Protein AF-A0A091RKW2-F1 (afdb_monomer_lite)

Sequence (233 aa):
AVYLCKRTMQNKARLELADYEAESLARLQRAFARKWEFIFMQAEAQAKVDKKRDKIERKILDSQERAFWDVHRPVPGCVNTTEVDIKKSSRMRNPHKTRKSVYGLQNDIRSHSPTHTPIPETKPPTEDELHQEIKHWQMQLDRHRLKMSKVAESLLAYTEQYLEYDPFLVPPDPSNPWISDDTTFWELEASKEPGQQRVKRWGFGMDEALKDPVGREQFLKFLESEFSSENLR

Organism: NCBI:txid54374

Structure (mmCIF, N/CA/C/O backbone):
data_AF-A0A091RKW2-F1
#
_entry.id   AF-A0A091RKW2-F1
#
loop_
_atom_site.group_PDB
_atom_site.id
_atom_site.type_symbol
_atom_site.label_atom_id
_atom_site.label_alt_id
_atom_site.label_comp_id
_atom_site.label_asym_id
_atom_site.label_entity_id
_atom_site.label_seq_id
_atom_site.pdbx_PDB_ins_code
_atom_site.Cartn_x
_atom_site.Cartn_y
_atom_site.Cartn_z
_atom_site.occupancy
_atom_site.B_iso_or_equiv
_atom_site.auth_seq_id
_atom_site.auth_comp_id
_atom_site.auth_asym_id
_atom_site.auth_atom_id
_atom_site.pdbx_PDB_model_num
ATOM 1 N N . ALA A 1 1 ? 17.438 0.706 -32.015 1.00 93.94 1 ALA A N 1
ATOM 2 C CA . ALA A 1 1 ? 17.601 0.526 -33.475 1.00 93.94 1 ALA A CA 1
ATOM 3 C C . ALA A 1 1 ? 19.076 0.569 -33.870 1.00 93.94 1 ALA A C 1
ATOM 5 O O . ALA A 1 1 ? 19.585 -0.474 -34.250 1.00 93.94 1 ALA A O 1
ATOM 6 N N . VAL A 1 2 ? 19.775 1.702 -33.682 1.00 97.12 2 VAL A N 1
ATOM 7 C CA . VAL A 1 2 ? 21.225 1.843 -33.960 1.00 97.12 2 VAL A CA 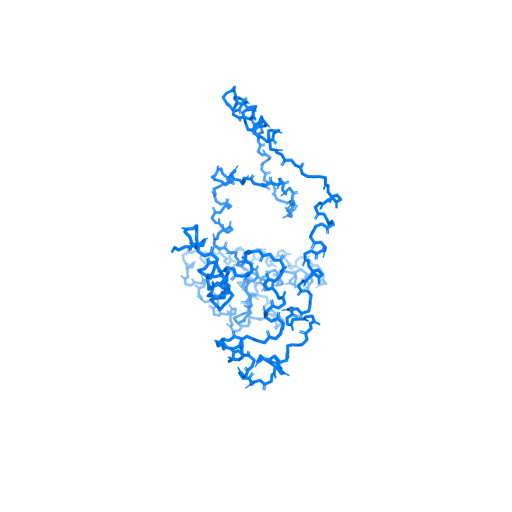1
ATOM 8 C C . VAL A 1 2 ? 22.058 0.734 -33.304 1.00 97.12 2 VAL A C 1
ATOM 10 O O . VAL A 1 2 ? 22.816 0.078 -34.000 1.00 97.12 2 VAL A O 1
ATOM 13 N N . TYR A 1 3 ? 21.853 0.450 -32.011 1.00 96.44 3 TYR A N 1
ATOM 14 C CA . TYR A 1 3 ? 22.558 -0.626 -31.293 1.00 96.44 3 TYR A CA 1
ATOM 15 C C . TYR A 1 3 ? 22.426 -2.011 -31.959 1.00 96.44 3 TYR A C 1
ATOM 17 O O . TYR A 1 3 ? 23.429 -2.655 -32.259 1.00 96.44 3 TYR A O 1
ATOM 25 N N . LEU A 1 4 ? 21.192 -2.448 -32.241 1.00 96.00 4 LEU A N 1
ATOM 26 C CA . LEU A 1 4 ? 20.925 -3.742 -32.882 1.00 96.00 4 LEU A CA 1
ATOM 27 C C . LEU A 1 4 ? 21.499 -3.793 -34.308 1.00 96.00 4 LEU A C 1
ATOM 29 O O . LEU A 1 4 ? 22.131 -4.777 -34.672 1.00 96.00 4 LEU A O 1
ATOM 33 N N . CYS A 1 5 ? 21.362 -2.703 -35.074 1.00 95.06 5 CYS A N 1
ATOM 34 C CA . CYS A 1 5 ? 21.956 -2.569 -36.407 1.00 95.06 5 CYS A CA 1
ATOM 35 C C . CYS A 1 5 ? 23.493 -2.618 -36.360 1.00 95.06 5 CYS A C 1
ATOM 37 O O . CYS A 1 5 ? 24.124 -3.279 -37.178 1.00 95.06 5 CYS A O 1
ATOM 39 N N . LYS A 1 6 ? 24.118 -1.964 -35.373 1.00 94.81 6 LYS A N 1
ATOM 40 C CA . LYS A 1 6 ? 25.570 -2.001 -35.166 1.00 94.81 6 LYS A CA 1
ATOM 41 C C . LYS A 1 6 ? 26.032 -3.431 -34.897 1.00 94.81 6 LYS A C 1
ATOM 43 O O . LYS A 1 6 ? 27.029 -3.859 -35.470 1.00 94.81 6 LYS A O 1
ATOM 48 N N . ARG A 1 7 ? 25.305 -4.184 -34.063 1.00 92.94 7 ARG A N 1
ATOM 49 C CA . ARG A 1 7 ? 25.629 -5.582 -33.734 1.00 92.94 7 ARG A CA 1
ATOM 50 C C . ARG A 1 7 ? 25.562 -6.515 -34.935 1.00 92.94 7 ARG A C 1
ATOM 52 O O . ARG A 1 7 ? 26.495 -7.295 -35.113 1.00 92.94 7 ARG A O 1
ATOM 59 N N . THR A 1 8 ? 24.552 -6.379 -35.797 1.00 90.44 8 THR A N 1
ATOM 60 C CA . THR A 1 8 ? 24.455 -7.194 -37.022 1.00 90.44 8 THR A CA 1
ATOM 61 C C . THR A 1 8 ? 25.610 -6.949 -37.995 1.00 90.44 8 THR A C 1
ATOM 63 O O . THR A 1 8 ? 25.945 -7.832 -38.769 1.00 90.44 8 THR A O 1
ATOM 66 N N . MET A 1 9 ? 26.262 -5.782 -37.944 1.00 87.12 9 MET A N 1
ATOM 67 C CA . MET A 1 9 ? 27.388 -5.441 -38.828 1.00 87.12 9 MET A CA 1
ATOM 68 C C . MET A 1 9 ? 28.743 -5.990 -38.358 1.00 87.12 9 MET A C 1
ATOM 70 O O . MET A 1 9 ? 29.724 -5.919 -39.100 1.00 87.12 9 MET A O 1
ATOM 74 N N . GLN A 1 10 ? 28.852 -6.482 -37.118 1.00 80.00 10 GLN A N 1
ATOM 75 C CA . GLN A 1 10 ? 30.147 -6.873 -36.554 1.00 80.00 10 GLN A CA 1
ATOM 76 C C . GLN A 1 10 ? 30.591 -8.300 -36.918 1.00 80.00 10 GLN A C 1
ATOM 78 O O . GLN A 1 10 ? 31.741 -8.623 -36.627 1.00 80.00 10 GLN A O 1
ATOM 83 N N . ASN A 1 11 ? 29.738 -9.119 -37.556 1.00 73.19 11 ASN A N 1
ATOM 84 C CA . ASN A 1 11 ? 30.028 -10.482 -38.044 1.00 73.19 11 ASN A CA 1
ATOM 85 C C . ASN A 1 11 ? 30.845 -11.341 -37.054 1.00 73.19 11 ASN A C 1
ATOM 87 O O . ASN A 1 11 ? 31.833 -11.978 -37.418 1.00 73.19 11 ASN A O 1
ATOM 91 N N . LYS A 1 12 ? 30.464 -11.318 -35.771 1.00 76.62 12 LYS A N 1
ATOM 92 C CA . LYS A 1 12 ? 31.084 -12.104 -34.693 1.00 76.62 12 LYS A CA 1
ATOM 93 C C . LYS A 1 12 ? 30.005 -12.899 -33.974 1.00 76.62 12 LYS A C 1
ATOM 95 O O . LYS A 1 12 ? 29.082 -12.278 -33.458 1.00 76.62 12 LYS A O 1
ATOM 100 N N . ALA A 1 13 ? 30.211 -14.206 -33.804 1.00 74.69 13 ALA A N 1
ATOM 101 C CA . ALA A 1 13 ? 29.279 -15.097 -33.102 1.00 74.69 13 ALA A CA 1
ATOM 102 C C . ALA A 1 13 ? 28.844 -14.573 -31.714 1.00 74.69 13 ALA A C 1
ATOM 104 O O . ALA A 1 13 ? 27.669 -14.565 -31.383 1.00 74.69 13 ALA A O 1
ATOM 105 N N . ARG A 1 14 ? 29.766 -14.001 -30.918 1.00 75.75 14 ARG A N 1
ATOM 106 C CA . ARG A 1 14 ? 29.446 -13.400 -29.597 1.00 75.75 14 ARG A CA 1
ATOM 107 C C . ARG A 1 14 ? 28.428 -12.246 -29.660 1.00 75.75 14 ARG A C 1
ATOM 109 O O . ARG A 1 14 ? 27.831 -11.896 -28.647 1.00 75.75 14 ARG A O 1
ATOM 116 N N . LEU A 1 15 ? 28.314 -11.582 -30.805 1.00 74.62 15 LEU A N 1
ATOM 117 C CA . LEU A 1 15 ? 27.467 -10.405 -31.002 1.00 74.62 15 LEU A CA 1
ATOM 118 C C . LEU A 1 15 ? 26.230 -10.704 -31.847 1.00 74.62 15 LEU A C 1
ATOM 120 O O . LEU A 1 15 ? 25.451 -9.776 -32.087 1.00 74.62 15 LEU A O 1
ATOM 124 N N . GLU A 1 16 ? 26.038 -11.963 -32.248 1.00 87.12 16 GLU A N 1
ATOM 125 C CA . GLU A 1 16 ? 24.828 -12.414 -32.928 1.00 87.12 16 GLU A CA 1
ATOM 126 C C . GLU A 1 16 ? 23.595 -12.057 -32.109 1.00 87.12 16 GLU A C 1
ATOM 128 O O . GLU A 1 16 ? 23.629 -11.988 -30.875 1.00 87.12 16 GLU A O 1
ATOM 133 N N . LEU A 1 17 ? 22.531 -11.706 -32.822 1.00 90.88 17 LEU A N 1
ATOM 134 C CA . LEU A 1 17 ? 21.272 -11.350 -32.198 1.00 90.88 17 LEU A CA 1
ATOM 135 C C . LEU A 1 17 ? 20.592 -12.624 -31.714 1.00 90.88 17 LEU A C 1
ATOM 137 O O . LEU A 1 17 ? 20.492 -13.588 -32.466 1.00 90.88 17 LEU A O 1
ATOM 141 N N . ALA A 1 18 ? 20.093 -12.600 -30.483 1.00 92.94 18 ALA A N 1
ATOM 142 C CA . ALA A 1 18 ? 19.119 -13.593 -30.055 1.00 92.94 18 ALA A CA 1
ATOM 143 C C . ALA A 1 18 ? 17.790 -13.389 -30.806 1.00 92.94 18 ALA A C 1
ATOM 145 O O . ALA A 1 18 ? 17.521 -12.295 -31.314 1.00 92.94 18 ALA A O 1
ATOM 146 N N . ASP A 1 19 ? 16.923 -14.401 -30.818 1.00 94.12 19 ASP A N 1
ATOM 147 C CA . ASP A 1 19 ? 15.666 -14.373 -31.580 1.00 94.12 19 ASP A CA 1
ATOM 148 C C . ASP A 1 19 ? 14.792 -13.154 -31.237 1.00 94.12 19 ASP A C 1
ATOM 150 O O . ASP A 1 19 ? 14.377 -12.405 -32.122 1.00 94.12 19 ASP A O 1
ATOM 154 N N . TYR A 1 20 ? 14.612 -12.853 -29.945 1.00 94.69 20 TYR A N 1
ATOM 155 C CA . TYR A 1 20 ? 13.833 -11.688 -29.500 1.00 94.69 20 TYR A CA 1
ATOM 156 C C . TYR A 1 20 ? 14.454 -10.342 -29.930 1.00 94.69 20 TYR A C 1
ATOM 158 O O . TYR A 1 20 ? 13.744 -9.348 -30.140 1.00 94.69 20 TYR A O 1
ATOM 166 N N . GLU A 1 21 ? 15.783 -10.284 -30.069 1.00 95.81 21 GLU A N 1
ATOM 167 C CA . GLU A 1 21 ? 16.504 -9.105 -30.552 1.00 95.81 21 GLU A CA 1
ATOM 168 C C . GLU A 1 21 ? 16.326 -8.949 -32.065 1.00 95.81 21 GLU A C 1
ATOM 170 O O . GLU A 1 21 ? 16.113 -7.831 -32.542 1.00 95.81 21 GLU A O 1
ATOM 175 N N . ALA A 1 22 ? 16.355 -10.056 -32.814 1.00 94.81 22 ALA A N 1
ATOM 176 C CA . ALA A 1 22 ? 16.094 -10.083 -34.251 1.00 94.81 22 ALA A CA 1
ATOM 177 C C . ALA A 1 22 ? 14.647 -9.670 -34.566 1.00 94.81 22 ALA A C 1
ATOM 179 O O . ALA A 1 22 ? 14.415 -8.808 -35.417 1.00 94.81 22 ALA A O 1
ATOM 180 N N . GLU A 1 23 ? 13.670 -10.174 -33.811 1.00 96.31 23 GLU A N 1
ATOM 181 C CA . GLU A 1 23 ? 12.279 -9.728 -33.913 1.00 96.31 23 GLU A CA 1
ATOM 182 C C . GLU A 1 23 ? 12.123 -8.240 -33.580 1.00 96.31 23 GLU A C 1
ATOM 184 O O . GLU A 1 23 ? 11.403 -7.504 -34.264 1.00 96.31 23 GLU A O 1
ATOM 189 N N . SER A 1 24 ? 12.811 -7.772 -32.533 1.00 96.06 24 SER A N 1
ATOM 190 C CA . SER A 1 24 ? 12.828 -6.356 -32.165 1.00 96.06 24 SER A CA 1
ATOM 191 C C . SER A 1 24 ? 13.415 -5.502 -33.285 1.00 96.06 24 SER A C 1
ATOM 193 O O . SER A 1 24 ? 12.854 -4.454 -33.608 1.00 96.06 24 SER A O 1
ATOM 195 N N . LEU A 1 25 ? 14.501 -5.952 -33.918 1.00 96.50 25 LEU A N 1
ATOM 196 C CA . LEU A 1 25 ? 15.104 -5.288 -35.068 1.00 96.50 25 LEU A CA 1
ATOM 197 C C . LEU A 1 25 ? 14.132 -5.231 -36.253 1.00 96.50 25 LEU A C 1
ATOM 199 O O . LEU A 1 25 ? 13.932 -4.148 -36.800 1.00 96.50 25 LEU A O 1
ATOM 203 N N . ALA A 1 26 ? 13.463 -6.336 -36.587 1.00 97.19 26 ALA A N 1
ATOM 204 C CA . ALA A 1 26 ? 12.472 -6.387 -37.662 1.00 97.19 26 ALA A CA 1
ATOM 205 C C . ALA A 1 26 ? 11.280 -5.442 -37.405 1.00 97.19 26 ALA A C 1
ATOM 207 O O . ALA A 1 26 ? 10.817 -4.744 -38.313 1.00 97.19 26 ALA A O 1
ATOM 208 N N . ARG A 1 27 ? 10.795 -5.355 -36.155 1.00 97.50 27 ARG A N 1
ATOM 209 C CA . ARG A 1 27 ? 9.769 -4.371 -35.756 1.00 97.50 27 ARG A CA 1
ATOM 210 C C . ARG A 1 27 ? 10.265 -2.934 -35.928 1.00 97.50 27 ARG A C 1
ATOM 212 O O . ARG A 1 27 ? 9.536 -2.097 -36.456 1.00 97.50 27 ARG A O 1
ATOM 219 N N . LEU A 1 28 ? 11.499 -2.650 -35.511 1.00 97.75 28 LEU A N 1
ATOM 220 C CA . LEU A 1 28 ? 12.101 -1.317 -35.608 1.00 97.75 28 LEU A CA 1
ATOM 221 C C . LEU A 1 28 ? 12.374 -0.902 -37.062 1.00 97.75 28 LEU A C 1
ATOM 223 O O . LEU A 1 28 ? 12.171 0.262 -37.391 1.00 97.75 28 LEU A O 1
ATOM 227 N N . GLN A 1 29 ? 12.782 -1.830 -37.931 1.00 96.62 29 GLN A N 1
ATOM 228 C CA . GLN A 1 29 ? 12.950 -1.594 -39.370 1.00 96.62 29 GLN A CA 1
ATOM 229 C C . GLN A 1 29 ? 11.635 -1.186 -40.027 1.00 96.62 29 GLN A C 1
ATOM 231 O O . GLN A 1 29 ? 11.601 -0.211 -40.774 1.00 96.62 29 GLN A O 1
ATOM 236 N N . ARG A 1 30 ? 10.534 -1.869 -39.689 1.00 97.50 30 ARG A N 1
ATOM 237 C CA . ARG A 1 30 ? 9.195 -1.484 -40.154 1.00 97.50 30 ARG A CA 1
ATOM 238 C C . ARG A 1 30 ? 8.774 -0.116 -39.613 1.00 97.50 30 ARG A C 1
ATOM 240 O O . ARG A 1 30 ? 8.331 0.728 -40.384 1.00 97.50 30 ARG A O 1
ATOM 247 N N . ALA A 1 31 ? 8.954 0.133 -38.314 1.00 97.44 31 ALA A N 1
ATOM 248 C CA . ALA A 1 31 ? 8.562 1.395 -37.679 1.00 97.44 31 ALA A CA 1
ATOM 249 C C . ALA A 1 31 ? 9.361 2.611 -38.187 1.00 97.44 31 ALA A C 1
ATOM 251 O O . ALA A 1 31 ? 8.820 3.710 -38.301 1.00 97.44 31 ALA A O 1
ATOM 252 N N . PHE A 1 32 ? 10.645 2.423 -38.507 1.00 97.31 32 PHE A N 1
ATOM 253 C CA . PHE A 1 32 ? 11.555 3.489 -38.928 1.00 97.31 32 PHE A CA 1
ATOM 254 C C . PHE A 1 32 ? 11.991 3.386 -40.395 1.00 97.31 32 PHE A C 1
ATOM 256 O O . PHE A 1 32 ? 13.021 3.953 -40.749 1.00 97.31 32 PHE A O 1
ATOM 263 N N . ALA A 1 33 ? 11.212 2.727 -41.261 1.00 96.69 33 ALA A N 1
ATOM 264 C CA . ALA A 1 33 ? 11.601 2.414 -42.643 1.00 96.69 33 ALA A CA 1
ATOM 265 C C . ALA A 1 33 ? 12.134 3.631 -43.425 1.00 96.69 33 ALA A C 1
ATOM 267 O O . ALA A 1 33 ? 13.218 3.585 -43.997 1.00 96.69 33 ALA A O 1
ATOM 268 N N . ARG A 1 34 ? 11.429 4.770 -43.360 1.00 97.06 34 ARG A N 1
ATOM 269 C CA . ARG A 1 34 ? 11.819 6.024 -44.040 1.00 97.06 34 ARG A CA 1
ATOM 270 C C . ARG A 1 34 ? 13.101 6.667 -43.508 1.00 97.06 34 ARG A C 1
ATOM 272 O O . ARG A 1 34 ? 13.685 7.501 -44.185 1.00 97.06 34 ARG A O 1
ATOM 279 N N . LYS A 1 35 ? 13.502 6.337 -42.279 1.00 96.44 35 LYS A N 1
ATOM 280 C CA . LYS A 1 35 ? 14.709 6.868 -41.629 1.00 96.44 35 LYS A CA 1
ATOM 281 C C . LYS A 1 35 ? 15.799 5.804 -41.489 1.00 96.44 35 LYS A C 1
ATOM 283 O O . LYS A 1 35 ? 16.787 6.039 -40.795 1.00 96.44 35 LYS A O 1
ATOM 288 N N . TRP A 1 36 ? 15.620 4.638 -42.113 1.00 96.94 36 TRP A N 1
ATOM 289 C CA . TRP A 1 36 ? 16.504 3.498 -41.906 1.00 96.94 36 TRP A CA 1
ATOM 290 C C . TRP A 1 36 ? 17.928 3.774 -42.389 1.00 96.94 36 TRP A C 1
ATOM 292 O O . TRP A 1 36 ? 18.876 3.421 -41.695 1.00 96.94 36 TRP A O 1
ATOM 302 N N . GLU A 1 37 ? 18.085 4.491 -43.505 1.00 96.75 37 GLU A N 1
ATOM 303 C CA . GLU A 1 37 ? 19.401 4.891 -44.020 1.00 96.75 37 GLU A CA 1
ATOM 304 C C . GLU A 1 37 ? 20.196 5.721 -43.002 1.00 96.75 37 GLU A C 1
ATOM 306 O O . GLU A 1 37 ? 21.376 5.455 -42.778 1.00 96.75 37 GLU A O 1
ATOM 311 N N . PHE A 1 38 ? 19.548 6.658 -42.301 1.00 97.69 38 PHE A N 1
ATOM 312 C CA . PHE A 1 38 ? 20.199 7.444 -41.246 1.00 97.69 38 PHE A CA 1
ATOM 313 C C . PHE A 1 38 ? 20.602 6.578 -40.046 1.00 97.69 38 PHE A C 1
ATOM 315 O O . PHE A 1 38 ? 21.693 6.740 -39.503 1.00 97.69 38 PHE A O 1
ATOM 322 N N . ILE A 1 39 ? 19.742 5.633 -39.646 1.00 97.12 39 ILE A N 1
ATOM 323 C CA . ILE A 1 39 ? 20.034 4.683 -38.560 1.00 97.12 39 ILE A CA 1
ATOM 324 C C . ILE A 1 39 ? 21.237 3.807 -38.927 1.00 97.12 39 ILE A C 1
ATOM 326 O O . ILE A 1 39 ? 22.112 3.589 -38.087 1.00 97.12 39 ILE A O 1
ATOM 330 N N . PHE A 1 40 ? 21.293 3.329 -40.172 1.00 96.81 40 PHE A N 1
ATOM 331 C CA . PHE A 1 40 ? 22.398 2.527 -40.686 1.00 96.81 40 PHE A CA 1
ATOM 332 C C . PHE A 1 40 ? 23.700 3.333 -40.740 1.00 96.81 40 PHE A C 1
ATOM 334 O O . PHE A 1 40 ? 24.718 2.883 -40.217 1.00 96.81 40 PHE A O 1
ATOM 341 N N . MET A 1 41 ? 23.662 4.553 -41.284 1.00 97.31 41 MET A N 1
ATOM 342 C CA . MET A 1 41 ? 24.820 5.450 -41.345 1.00 97.31 41 MET A CA 1
ATOM 343 C C . MET A 1 41 ? 25.375 5.754 -39.945 1.00 97.31 41 MET A C 1
ATOM 345 O O . MET A 1 41 ? 26.587 5.709 -39.729 1.00 97.31 41 MET A O 1
ATOM 349 N N . GLN A 1 42 ? 24.496 5.990 -38.965 1.00 97.62 42 GLN A N 1
ATOM 350 C CA . GLN A 1 42 ? 24.892 6.209 -37.574 1.00 97.62 42 GLN A CA 1
ATOM 351 C C . GLN A 1 42 ? 25.523 4.954 -36.947 1.00 97.62 42 GLN A C 1
ATOM 353 O O . GLN A 1 42 ? 26.548 5.055 -36.269 1.00 97.62 42 GLN A O 1
ATOM 358 N N . ALA A 1 43 ? 24.948 3.771 -37.190 1.00 96.00 43 ALA A N 1
ATOM 359 C CA . ALA A 1 43 ? 25.497 2.502 -36.710 1.00 96.00 43 ALA A CA 1
ATOM 360 C C . ALA A 1 43 ? 26.881 2.211 -37.317 1.00 96.00 43 ALA A C 1
ATOM 362 O O . ALA A 1 43 ? 27.793 1.789 -36.602 1.00 96.00 43 ALA A O 1
ATOM 363 N N . GLU A 1 44 ? 27.065 2.491 -38.611 1.00 95.31 44 GLU A N 1
ATOM 364 C CA . GLU A 1 44 ? 28.340 2.321 -39.307 1.00 95.31 44 GLU A CA 1
ATOM 365 C C . GLU A 1 44 ? 29.420 3.264 -38.754 1.00 95.31 44 GLU A C 1
ATOM 367 O O . GLU A 1 44 ? 30.541 2.831 -38.471 1.00 95.31 44 GLU A O 1
ATOM 372 N N . ALA A 1 45 ? 29.084 4.542 -38.554 1.00 96.69 45 ALA A N 1
ATOM 373 C CA . ALA A 1 45 ? 29.993 5.522 -37.968 1.00 96.69 45 ALA A CA 1
ATOM 374 C C . ALA A 1 45 ? 30.443 5.102 -36.558 1.00 96.69 45 ALA A C 1
ATOM 376 O O . ALA A 1 45 ? 31.638 5.137 -36.256 1.00 96.69 45 ALA A O 1
ATOM 377 N N . GLN A 1 46 ? 29.516 4.621 -35.720 1.00 94.00 46 GLN A N 1
ATOM 378 C CA . GLN A 1 46 ? 29.838 4.133 -34.378 1.00 94.00 46 GLN A CA 1
ATOM 379 C C . GLN A 1 46 ? 30.718 2.870 -34.427 1.00 94.00 46 GLN A C 1
ATOM 381 O O . GLN A 1 46 ? 31.724 2.799 -33.724 1.00 94.00 46 GLN A O 1
ATOM 386 N N . ALA A 1 47 ? 30.432 1.921 -35.328 1.00 91.81 47 ALA A N 1
ATOM 387 C CA . ALA A 1 47 ? 31.270 0.736 -35.529 1.00 91.81 47 ALA A CA 1
ATOM 388 C C . ALA A 1 47 ? 32.696 1.084 -36.005 1.00 91.81 47 ALA A C 1
ATOM 390 O O . ALA A 1 47 ? 33.659 0.417 -35.618 1.00 91.81 47 ALA A O 1
ATOM 391 N N . LYS A 1 48 ? 32.855 2.126 -36.836 1.00 94.00 48 LYS A N 1
ATOM 392 C CA . LYS A 1 48 ? 34.169 2.636 -37.275 1.00 94.00 48 LYS A CA 1
ATOM 393 C C . LYS A 1 48 ? 34.973 3.202 -36.102 1.00 94.00 48 LYS A C 1
ATOM 395 O O . LYS A 1 48 ? 36.178 2.969 -36.044 1.00 94.00 48 LYS A O 1
ATOM 400 N N . VAL A 1 49 ? 34.328 3.895 -35.163 1.00 94.00 49 VAL A N 1
ATOM 401 C CA . VAL A 1 49 ? 34.972 4.382 -33.929 1.00 94.00 49 VAL A CA 1
ATOM 402 C C . VAL A 1 49 ? 35.357 3.214 -33.022 1.00 94.00 49 VAL A C 1
ATOM 404 O O . VAL A 1 49 ? 36.510 3.127 -32.605 1.00 94.00 49 VAL A O 1
ATOM 407 N N . ASP A 1 50 ? 34.446 2.263 -32.800 1.00 90.31 50 ASP A N 1
ATOM 408 C CA . ASP A 1 50 ? 34.699 1.085 -31.962 1.00 90.31 50 ASP A CA 1
ATOM 409 C C . ASP A 1 50 ? 35.875 0.245 -32.501 1.00 90.31 50 ASP A C 1
ATOM 411 O O . ASP A 1 50 ? 36.650 -0.321 -31.729 1.00 90.31 50 ASP A O 1
ATOM 415 N N . LYS A 1 51 ? 36.082 0.212 -33.830 1.00 89.62 51 LYS A N 1
ATOM 416 C CA . LYS A 1 51 ? 37.222 -0.467 -34.473 1.00 89.62 51 LYS A CA 1
ATOM 417 C C . LYS A 1 51 ? 38.592 0.142 -34.160 1.00 89.62 51 LYS A C 1
ATOM 419 O O . LYS A 1 51 ? 39.572 -0.595 -34.267 1.00 89.62 51 LYS A O 1
ATOM 424 N N . LYS A 1 52 ? 38.665 1.422 -33.779 1.00 94.00 52 LYS A N 1
ATOM 425 C CA . LYS A 1 52 ? 39.924 2.114 -33.441 1.00 94.00 52 LYS A CA 1
ATOM 426 C C . LYS A 1 52 ? 40.425 1.802 -32.029 1.00 94.00 52 LYS A C 1
ATOM 428 O O . LYS A 1 52 ? 41.594 2.034 -31.749 1.00 94.00 52 LYS A O 1
ATOM 433 N N . ARG A 1 53 ? 39.554 1.285 -31.159 1.00 93.19 53 ARG A N 1
ATOM 434 C CA . ARG A 1 53 ? 39.905 0.890 -29.790 1.00 93.19 53 ARG A CA 1
ATOM 435 C C . ARG A 1 53 ? 40.650 -0.432 -29.755 1.00 93.19 53 ARG A C 1
ATOM 437 O O . ARG A 1 53 ? 40.493 -1.262 -30.662 1.00 93.19 53 ARG A O 1
ATOM 444 N N . ASP A 1 54 ? 41.391 -0.660 -28.678 1.00 95.19 54 ASP A N 1
ATOM 445 C CA . ASP A 1 54 ? 42.032 -1.947 -28.453 1.00 95.19 54 ASP A CA 1
ATOM 446 C C . ASP A 1 54 ? 40.988 -3.080 -28.292 1.00 95.19 54 ASP A C 1
ATOM 448 O O . ASP A 1 54 ? 39.775 -2.866 -28.172 1.00 95.19 54 ASP A O 1
ATOM 452 N N . LYS A 1 55 ? 41.444 -4.334 -28.354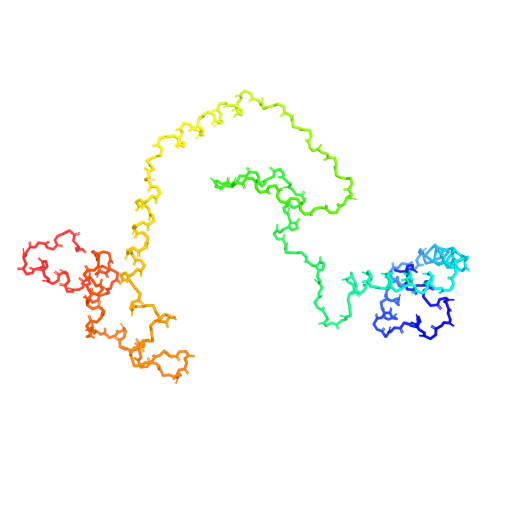 1.00 92.19 55 LYS A N 1
ATOM 453 C CA . LYS A 1 55 ? 40.550 -5.502 -28.324 1.00 92.19 55 LYS A CA 1
ATOM 454 C C . LYS A 1 55 ? 39.864 -5.695 -26.964 1.00 92.19 55 LYS A C 1
ATOM 456 O O . LYS A 1 55 ? 38.738 -6.196 -26.935 1.00 92.19 55 LYS A O 1
ATOM 461 N N . ILE A 1 56 ? 40.543 -5.371 -25.864 1.00 94.06 56 ILE A N 1
ATOM 462 C CA . ILE A 1 56 ? 40.076 -5.645 -24.498 1.00 94.06 56 ILE A CA 1
ATOM 463 C C . ILE A 1 56 ? 39.060 -4.577 -24.088 1.00 94.06 56 ILE A C 1
ATOM 465 O O . ILE A 1 56 ? 37.937 -4.919 -23.720 1.00 94.06 56 ILE A O 1
ATOM 469 N N . GLU A 1 57 ? 39.411 -3.306 -24.252 1.00 95.00 57 GLU A N 1
ATOM 470 C CA . GLU A 1 57 ? 38.567 -2.134 -24.042 1.00 95.00 57 GLU A CA 1
ATOM 471 C C . GLU A 1 57 ? 37.270 -2.252 -24.846 1.00 95.00 57 GLU A C 1
ATOM 473 O O . GLU A 1 57 ? 36.176 -2.143 -24.292 1.00 95.00 57 GLU A O 1
ATOM 478 N N . ARG A 1 58 ? 37.364 -2.596 -26.138 1.00 93.25 58 ARG A N 1
ATOM 479 C CA . ARG A 1 58 ? 36.178 -2.815 -26.977 1.00 93.25 58 ARG A CA 1
ATOM 480 C C . ARG A 1 58 ? 35.284 -3.929 -26.435 1.00 93.25 58 ARG A C 1
ATOM 482 O O . ARG A 1 58 ? 34.069 -3.769 -26.404 1.00 93.25 58 ARG A O 1
ATOM 489 N N . LYS A 1 59 ? 35.861 -5.049 -25.972 1.00 91.38 59 LYS A N 1
ATOM 490 C CA . LYS A 1 59 ? 35.088 -6.176 -25.418 1.00 91.38 59 LYS A CA 1
ATOM 491 C C . LYS A 1 59 ? 34.297 -5.757 -24.176 1.00 91.38 59 LYS A C 1
ATOM 493 O O . LYS A 1 59 ? 33.158 -6.212 -24.030 1.00 91.38 59 LYS A O 1
ATOM 498 N N . ILE A 1 60 ? 34.902 -4.935 -23.314 1.00 94.75 60 ILE A N 1
ATOM 499 C CA . ILE A 1 60 ? 34.291 -4.404 -22.089 1.00 94.75 60 ILE A CA 1
ATOM 500 C C . ILE A 1 60 ? 33.171 -3.423 -22.444 1.00 94.75 60 ILE A C 1
ATOM 502 O O . ILE A 1 60 ? 32.051 -3.604 -21.975 1.00 94.75 60 ILE A O 1
ATOM 506 N N . LEU A 1 61 ? 33.434 -2.452 -23.322 1.00 95.19 61 LEU A N 1
ATOM 507 C CA . LEU A 1 61 ? 32.444 -1.451 -23.729 1.00 95.19 61 LEU A CA 1
ATOM 508 C C . LEU A 1 61 ? 31.236 -2.077 -24.440 1.00 95.19 61 LEU A C 1
ATOM 510 O O . LEU A 1 61 ? 30.101 -1.739 -24.113 1.00 95.19 61 LEU A O 1
ATOM 514 N N . ASP A 1 62 ? 31.454 -3.055 -25.328 1.00 92.81 62 ASP A N 1
ATOM 515 C CA . ASP A 1 62 ? 30.366 -3.824 -25.954 1.00 92.81 62 ASP A CA 1
ATOM 516 C C . ASP A 1 62 ? 29.496 -4.529 -24.895 1.00 92.81 62 ASP A C 1
ATOM 518 O O . ASP A 1 62 ? 28.275 -4.617 -25.029 1.00 92.81 62 ASP A O 1
ATOM 522 N N . SER A 1 63 ? 30.129 -5.058 -23.840 1.00 93.00 63 SER A N 1
ATOM 523 C CA . SER A 1 63 ? 29.435 -5.749 -22.749 1.00 93.00 63 SER A CA 1
ATOM 524 C C . SER A 1 63 ? 28.639 -4.784 -21.872 1.00 93.00 63 SER A C 1
ATOM 526 O O . SER A 1 63 ? 27.534 -5.119 -21.461 1.00 93.00 63 SER A O 1
ATOM 528 N N . GLN A 1 64 ? 29.177 -3.596 -21.593 1.00 96.56 64 GLN A N 1
ATOM 529 C CA . GLN A 1 64 ? 28.484 -2.551 -20.835 1.00 96.56 64 GLN A CA 1
ATOM 530 C C . GLN A 1 64 ? 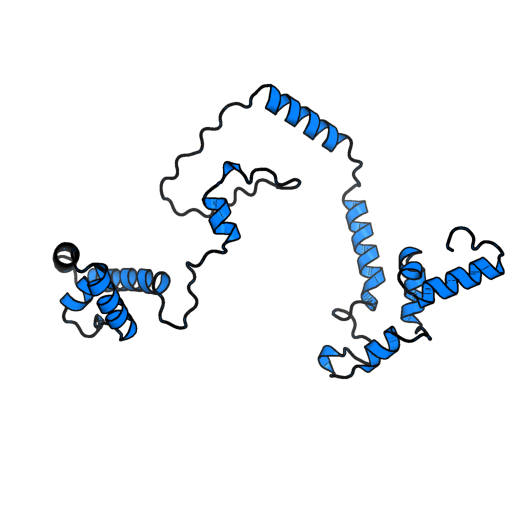27.280 -2.007 -21.607 1.00 96.56 64 GLN A C 1
ATOM 532 O O . GLN A 1 64 ? 26.196 -1.870 -21.046 1.00 96.56 64 GLN A O 1
ATOM 537 N N . GLU A 1 65 ? 27.444 -1.750 -22.908 1.00 95.44 65 GLU A N 1
ATOM 538 C CA . GLU A 1 65 ? 26.343 -1.313 -23.767 1.00 95.44 65 GLU A CA 1
ATOM 539 C C . GLU A 1 65 ? 25.258 -2.395 -23.862 1.00 95.44 65 GLU A C 1
ATOM 541 O O . GLU A 1 65 ? 24.072 -2.075 -23.814 1.00 95.44 65 GLU A O 1
ATOM 546 N N . ARG A 1 66 ? 25.643 -3.679 -23.924 1.00 94.75 66 ARG A N 1
ATOM 547 C CA . ARG A 1 66 ? 24.688 -4.791 -23.832 1.00 94.75 66 ARG A CA 1
ATOM 548 C C . ARG A 1 66 ? 23.927 -4.777 -22.509 1.00 94.75 66 ARG A C 1
ATOM 550 O O . ARG A 1 66 ? 22.705 -4.752 -22.542 1.00 94.75 66 ARG A O 1
ATOM 557 N N . ALA A 1 67 ? 24.627 -4.700 -21.378 1.00 95.75 67 ALA A N 1
ATOM 558 C CA . ALA A 1 67 ? 23.996 -4.675 -20.060 1.00 95.75 67 ALA A CA 1
ATOM 559 C C . ALA A 1 67 ? 23.016 -3.497 -19.896 1.00 95.75 67 ALA A C 1
ATOM 561 O O . ALA A 1 67 ? 21.952 -3.650 -19.301 1.00 95.75 67 ALA A O 1
ATOM 562 N N . PHE A 1 68 ? 23.324 -2.328 -20.472 1.00 97.56 68 PHE A N 1
ATOM 563 C CA . PHE A 1 68 ? 22.389 -1.200 -20.507 1.00 97.56 68 PHE A CA 1
ATOM 564 C C . PHE A 1 68 ? 21.078 -1.560 -21.224 1.00 97.56 68 PHE A C 1
ATOM 566 O O . PHE A 1 68 ? 19.990 -1.239 -20.733 1.00 97.56 68 PHE A O 1
ATOM 573 N N . TRP A 1 69 ? 21.165 -2.221 -22.382 1.00 97.31 69 TRP A N 1
ATOM 574 C CA . TRP A 1 69 ? 19.987 -2.623 -23.148 1.00 97.31 69 TRP A CA 1
ATOM 575 C C . TRP A 1 69 ? 19.246 -3.803 -22.528 1.00 97.31 69 TRP A C 1
ATOM 577 O O . TRP A 1 69 ? 18.022 -3.797 -22.597 1.00 97.31 69 TRP A O 1
ATOM 587 N N . ASP A 1 70 ? 19.935 -4.722 -21.851 1.00 96.06 70 ASP A N 1
ATOM 588 C CA . ASP A 1 70 ? 19.305 -5.816 -21.102 1.00 96.06 70 ASP A CA 1
ATOM 589 C C . ASP A 1 70 ? 18.365 -5.276 -20.001 1.00 96.06 70 ASP A C 1
ATOM 591 O O . ASP A 1 70 ? 17.346 -5.889 -19.701 1.00 96.06 70 ASP A O 1
ATOM 595 N N . VAL A 1 71 ? 18.645 -4.089 -19.445 1.00 97.00 71 VAL A N 1
ATOM 596 C CA . VAL A 1 71 ? 17.755 -3.408 -18.483 1.00 97.00 71 VAL A CA 1
ATOM 597 C C . VAL A 1 71 ? 16.583 -2.704 -19.173 1.00 97.00 71 VAL A C 1
ATOM 599 O O . VAL A 1 71 ? 15.441 -2.816 -18.740 1.00 97.00 71 VAL A O 1
ATOM 602 N N . HIS A 1 72 ? 16.845 -1.948 -20.242 1.00 96.50 72 HIS A N 1
ATOM 603 C CA . HIS A 1 72 ? 15.828 -1.084 -20.861 1.00 96.50 72 HIS A CA 1
ATOM 604 C C . HIS A 1 72 ? 14.952 -1.803 -21.892 1.00 96.50 72 HIS A C 1
ATOM 606 O O . HIS A 1 72 ? 13.898 -1.294 -22.281 1.00 96.50 72 HIS A O 1
ATOM 612 N N . ARG A 1 73 ? 15.413 -2.935 -22.416 1.00 96.31 73 ARG A N 1
ATOM 613 C CA . ARG A 1 73 ? 14.731 -3.803 -23.381 1.00 96.31 73 ARG A CA 1
ATOM 614 C C . ARG A 1 73 ? 14.956 -5.255 -22.939 1.00 96.31 73 ARG A C 1
ATOM 616 O O . ARG A 1 73 ? 15.648 -5.991 -23.642 1.00 96.31 73 ARG A O 1
ATOM 623 N N . PRO A 1 74 ? 14.417 -5.636 -21.767 1.00 95.38 74 PRO A N 1
ATOM 624 C CA . PRO A 1 74 ? 14.687 -6.933 -21.172 1.00 95.38 74 PRO A CA 1
ATOM 625 C C . PRO A 1 74 ? 14.173 -8.074 -22.043 1.00 95.38 74 PRO A C 1
ATOM 627 O O . PRO A 1 74 ? 13.273 -7.906 -22.873 1.00 95.38 74 PRO A O 1
ATOM 630 N N . VAL A 1 75 ? 14.752 -9.252 -21.818 1.00 95.56 75 VAL A N 1
ATOM 631 C CA . VAL A 1 75 ? 14.292 -10.500 -22.429 1.00 95.56 75 VAL A CA 1
ATOM 632 C C . VAL A 1 75 ? 12.803 -10.694 -22.101 1.00 95.56 75 VAL A C 1
ATOM 634 O O . VAL A 1 75 ? 12.408 -10.478 -20.951 1.00 95.56 75 VAL A O 1
ATOM 637 N N . PRO A 1 76 ? 11.956 -11.091 -23.071 1.00 95.75 76 PRO A N 1
ATOM 638 C CA . PRO A 1 76 ? 10.553 -11.386 -22.798 1.00 95.75 76 PRO A CA 1
ATOM 639 C C . PRO A 1 76 ? 10.394 -12.375 -21.633 1.00 95.75 76 PRO A C 1
ATOM 641 O O . PRO A 1 76 ? 11.051 -13.412 -21.603 1.00 95.75 76 PRO A O 1
ATOM 644 N N . GLY A 1 77 ? 9.533 -12.040 -20.669 1.00 95.19 77 GLY A N 1
ATOM 645 C CA . GLY A 1 77 ? 9.342 -12.807 -19.431 1.00 95.19 77 GLY A CA 1
ATOM 646 C C . GLY A 1 77 ? 10.155 -12.301 -18.233 1.00 95.19 77 GLY A C 1
ATOM 647 O O . GLY A 1 77 ? 9.800 -12.604 -17.097 1.00 95.19 77 GLY A O 1
ATOM 648 N N . CYS A 1 78 ? 11.189 -11.480 -18.445 1.00 96.25 78 CYS A N 1
ATOM 649 C CA . CYS A 1 78 ? 11.872 -10.785 -17.356 1.00 96.25 78 CYS A CA 1
ATOM 650 C C . CYS A 1 78 ? 11.090 -9.543 -16.910 1.00 96.25 78 CYS A C 1
ATOM 652 O O . CYS A 1 78 ? 10.506 -8.826 -17.725 1.00 96.25 78 CYS A O 1
ATOM 654 N N . VAL A 1 79 ? 11.128 -9.256 -15.606 1.00 96.81 79 VAL A N 1
ATOM 655 C CA . VAL A 1 79 ? 10.548 -8.032 -15.039 1.00 96.81 79 VAL A CA 1
ATOM 656 C C . VAL A 1 79 ? 11.282 -6.811 -15.588 1.00 96.81 79 VAL A C 1
ATOM 658 O O . VAL A 1 79 ? 12.509 -6.726 -15.521 1.00 96.81 79 VAL A O 1
ATOM 661 N N . ASN A 1 80 ? 10.526 -5.837 -16.091 1.00 96.06 80 ASN A N 1
ATOM 662 C CA . ASN A 1 80 ? 11.077 -4.581 -16.571 1.00 96.06 80 ASN A CA 1
ATOM 663 C C . ASN A 1 80 ? 11.235 -3.585 -15.416 1.00 96.06 80 ASN A C 1
ATOM 665 O O . ASN A 1 80 ? 10.288 -2.926 -14.994 1.00 96.06 80 ASN A O 1
ATOM 669 N N . THR A 1 81 ? 12.463 -3.440 -14.925 1.00 95.88 81 THR A N 1
ATOM 670 C CA . THR A 1 81 ? 12.789 -2.568 -13.785 1.00 95.88 81 THR A CA 1
ATOM 671 C C . THR A 1 81 ? 12.674 -1.074 -14.093 1.00 95.88 81 THR A C 1
ATOM 673 O O . THR A 1 81 ? 12.730 -0.254 -13.178 1.00 95.88 81 THR A O 1
ATOM 676 N N . THR A 1 82 ? 12.504 -0.704 -15.366 1.00 94.94 82 THR A N 1
ATOM 677 C CA . THR A 1 82 ? 12.296 0.690 -15.785 1.00 94.94 82 THR A CA 1
ATOM 678 C C . THR A 1 82 ? 10.825 1.113 -15.756 1.00 94.94 82 THR A C 1
ATOM 680 O O . THR A 1 82 ? 10.523 2.294 -15.947 1.00 94.94 82 THR A O 1
ATOM 683 N N . GLU A 1 83 ? 9.902 0.177 -15.505 1.00 92.69 83 GLU A N 1
ATOM 684 C CA . GLU A 1 83 ? 8.486 0.490 -15.337 1.00 92.69 83 GLU A CA 1
ATOM 685 C C . GLU A 1 83 ? 8.255 1.280 -14.050 1.00 92.69 83 GLU A C 1
ATOM 687 O O . GLU A 1 83 ? 8.734 0.947 -12.967 1.00 92.69 83 GLU A O 1
ATOM 692 N N . VAL A 1 84 ? 7.506 2.370 -14.183 1.00 91.75 84 VAL A N 1
ATOM 693 C CA . VAL A 1 84 ? 7.176 3.273 -13.084 1.00 91.75 84 VAL A CA 1
ATOM 694 C C . VAL A 1 84 ? 5.683 3.220 -12.812 1.00 91.75 84 VAL A C 1
ATOM 696 O O . VAL A 1 84 ? 4.872 3.255 -13.736 1.00 91.75 84 VAL A O 1
ATOM 699 N N . ASP A 1 85 ? 5.323 3.172 -11.528 1.00 90.88 85 ASP A N 1
ATOM 700 C CA . ASP A 1 85 ? 3.927 3.245 -11.097 1.00 90.88 85 ASP A CA 1
ATOM 701 C C . ASP A 1 85 ? 3.250 4.506 -11.662 1.00 90.88 85 ASP A C 1
ATOM 703 O O . ASP A 1 85 ? 3.792 5.614 -11.574 1.00 90.88 85 ASP A O 1
ATOM 707 N N . ILE A 1 86 ? 2.037 4.348 -12.195 1.00 89.75 86 ILE A N 1
ATOM 708 C CA . ILE A 1 86 ? 1.286 5.415 -12.869 1.00 89.75 86 ILE A CA 1
ATOM 709 C C . ILE A 1 86 ? 1.105 6.669 -12.002 1.00 89.75 86 ILE A C 1
ATOM 711 O O . ILE A 1 86 ? 1.175 7.800 -12.500 1.00 89.75 86 ILE A O 1
ATOM 715 N N . LYS A 1 87 ? 0.932 6.500 -10.685 1.00 84.31 87 LYS A N 1
ATOM 716 C CA . LYS A 1 87 ? 0.797 7.612 -9.740 1.00 84.31 87 LYS A CA 1
ATOM 717 C C . LYS A 1 87 ? 2.117 8.365 -9.628 1.00 84.31 87 LYS A C 1
ATOM 719 O O . LYS A 1 87 ? 2.098 9.591 -9.554 1.00 84.31 87 LYS A O 1
ATOM 724 N N . LYS A 1 88 ? 3.262 7.674 -9.655 1.00 85.06 88 LYS A N 1
ATOM 725 C CA . LYS A 1 88 ? 4.589 8.317 -9.653 1.00 85.06 88 LYS A CA 1
ATOM 726 C C . LYS A 1 88 ? 4.841 9.060 -10.966 1.00 85.06 88 LYS A C 1
ATOM 728 O O . LYS A 1 88 ? 5.250 10.222 -10.931 1.00 85.06 88 LYS A O 1
ATOM 733 N N . SER A 1 89 ? 4.502 8.457 -12.106 1.00 81.19 89 SER A N 1
ATOM 734 C CA . SER A 1 89 ? 4.649 9.084 -13.428 1.00 81.19 89 SER A CA 1
ATOM 735 C C . SER A 1 89 ? 3.837 10.373 -13.558 1.00 81.19 89 SER A C 1
ATOM 737 O O . SER A 1 89 ? 4.328 11.371 -14.089 1.00 81.19 89 SER A O 1
ATOM 739 N N . SER A 1 90 ? 2.607 10.385 -13.032 1.00 74.50 90 SER A N 1
ATOM 740 C CA . SER A 1 90 ? 1.745 11.570 -13.063 1.00 74.50 90 SER A CA 1
ATOM 741 C C . SER A 1 90 ? 2.294 12.724 -12.220 1.00 74.50 90 SER A C 1
ATOM 743 O O . SER A 1 90 ? 2.167 13.881 -12.623 1.00 74.50 90 SER A O 1
ATOM 745 N N . ARG A 1 91 ? 2.895 12.439 -11.057 1.00 72.38 91 ARG A N 1
ATOM 746 C CA . ARG A 1 91 ? 3.455 13.470 -10.163 1.00 72.38 91 ARG A CA 1
ATOM 747 C C . ARG A 1 91 ? 4.687 14.136 -10.769 1.00 72.38 91 ARG A C 1
ATOM 749 O O . ARG A 1 91 ? 4.831 15.349 -10.673 1.00 72.38 91 ARG A O 1
ATOM 756 N N . MET A 1 92 ? 5.519 13.361 -11.464 1.00 64.06 92 MET A N 1
ATOM 757 C CA . MET A 1 92 ? 6.719 13.873 -12.129 1.00 64.06 92 MET A CA 1
ATOM 758 C C . MET A 1 92 ? 6.394 14.835 -13.284 1.00 64.06 92 MET A C 1
ATOM 760 O O . MET A 1 92 ? 7.161 15.752 -13.553 1.00 64.06 92 MET A O 1
ATOM 764 N N . ARG A 1 93 ? 5.233 14.671 -13.939 1.00 63.62 93 ARG A N 1
ATOM 765 C CA . ARG A 1 93 ? 4.764 15.579 -15.001 1.00 63.62 93 ARG A CA 1
ATOM 766 C C . ARG A 1 93 ? 4.139 16.881 -14.490 1.00 63.62 93 ARG A C 1
ATOM 768 O O . ARG A 1 93 ? 4.098 17.835 -15.254 1.00 63.62 93 ARG A O 1
ATOM 775 N N . ASN A 1 94 ? 3.657 16.937 -13.243 1.00 55.03 94 ASN A N 1
ATOM 776 C CA . ASN A 1 94 ? 2.994 18.117 -12.665 1.00 55.03 94 ASN A CA 1
ATOM 777 C C . ASN A 1 94 ? 3.439 18.378 -11.206 1.00 55.03 94 ASN A C 1
ATOM 779 O O . ASN A 1 94 ? 2.639 18.199 -10.282 1.00 55.03 94 ASN A O 1
ATOM 783 N N . PRO A 1 95 ? 4.676 18.863 -10.976 1.00 58.59 95 PRO A N 1
ATOM 784 C CA . PRO A 1 95 ? 5.228 19.061 -9.628 1.00 58.59 95 PRO A CA 1
ATOM 785 C C . PRO A 1 95 ? 4.447 20.083 -8.787 1.00 58.59 95 PRO A C 1
ATOM 787 O O . PRO A 1 95 ? 4.381 19.986 -7.561 1.00 58.59 95 PRO A O 1
ATOM 790 N N . HIS A 1 96 ? 3.820 21.061 -9.446 1.00 57.53 96 HIS A N 1
ATOM 791 C CA . HIS A 1 96 ? 3.135 22.176 -8.790 1.00 57.53 96 HIS A CA 1
ATOM 792 C C . HIS A 1 96 ? 1.793 21.799 -8.142 1.00 57.53 96 HIS A C 1
ATOM 794 O O . HIS A 1 96 ? 1.332 22.514 -7.258 1.00 57.53 96 HIS A O 1
ATOM 800 N N . LYS A 1 97 ? 1.164 20.674 -8.521 1.00 52.84 97 LYS A N 1
ATOM 801 C CA . LYS A 1 97 ? -0.131 20.251 -7.943 1.00 52.84 97 LYS A CA 1
ATOM 802 C C . LYS A 1 97 ? 0.001 19.408 -6.670 1.00 52.84 97 LYS A C 1
ATOM 804 O O . LYS A 1 97 ? -0.986 19.193 -5.978 1.00 52.84 97 LYS A O 1
ATOM 809 N N . THR A 1 98 ? 1.200 18.936 -6.341 1.00 53.59 98 THR A N 1
ATOM 810 C CA . THR A 1 98 ? 1.425 17.937 -5.279 1.00 53.59 98 THR A CA 1
ATOM 811 C C . THR A 1 98 ? 1.975 18.503 -3.974 1.00 53.59 98 THR A C 1
ATOM 813 O O . THR A 1 98 ? 2.313 17.745 -3.071 1.00 53.59 98 THR A O 1
ATOM 816 N N . ARG A 1 99 ? 2.032 19.831 -3.836 1.00 51.75 99 ARG A N 1
ATOM 817 C CA . ARG A 1 99 ? 2.648 20.521 -2.691 1.00 51.75 99 ARG A CA 1
ATOM 818 C C . ARG A 1 99 ? 1.798 20.577 -1.412 1.00 51.75 99 ARG A C 1
ATOM 820 O O . ARG A 1 99 ? 2.096 21.366 -0.527 1.00 51.75 99 ARG A O 1
ATOM 827 N N . LYS A 1 100 ? 0.745 19.764 -1.289 1.00 51.31 100 LYS A N 1
ATOM 828 C CA . LYS A 1 100 ? -0.100 19.724 -0.084 1.00 51.31 100 LYS A CA 1
ATOM 829 C C . LYS A 1 100 ? -0.089 18.327 0.527 1.00 51.31 100 LYS A C 1
ATOM 831 O O . LYS A 1 100 ? -1.031 17.561 0.364 1.00 51.31 100 LYS A O 1
ATOM 836 N N . SER A 1 101 ? 1.003 17.995 1.212 1.00 47.56 101 SER A N 1
ATOM 837 C CA . SER A 1 101 ? 0.980 16.942 2.229 1.00 47.56 101 SER A CA 1
ATOM 838 C C . SER A 1 101 ? 0.739 17.603 3.581 1.00 47.56 101 SER A C 1
ATOM 840 O O . SER A 1 101 ? 1.510 18.466 3.984 1.00 47.56 101 SER A O 1
ATOM 842 N N . VAL A 1 102 ? -0.330 17.206 4.270 1.00 52.34 102 VAL A N 1
ATOM 843 C CA . VAL A 1 102 ? -0.750 17.776 5.565 1.00 52.34 102 VAL A CA 1
ATOM 844 C C . VAL A 1 102 ? 0.175 17.345 6.721 1.00 52.34 102 VAL A C 1
ATOM 846 O O . VAL A 1 102 ? 0.170 17.971 7.774 1.00 52.34 102 VAL A O 1
ATOM 849 N N . TYR A 1 103 ? 1.032 16.338 6.508 1.00 50.47 103 TYR A N 1
ATOM 850 C CA . TYR A 1 103 ? 2.020 15.853 7.488 1.00 50.47 103 TYR A CA 1
ATOM 851 C C . TYR A 1 103 ? 3.411 15.601 6.876 1.00 50.47 103 TYR A C 1
ATOM 853 O O . TYR A 1 103 ? 4.204 14.827 7.406 1.00 50.47 103 TYR A O 1
ATOM 861 N N . GLY A 1 104 ? 3.717 16.194 5.719 1.00 41.06 104 GLY A N 1
ATOM 862 C CA . GLY A 1 104 ? 4.938 15.878 4.982 1.00 41.06 104 GLY A CA 1
ATOM 863 C C . GLY A 1 104 ? 6.168 16.574 5.548 1.00 41.06 104 GLY A C 1
ATOM 864 O O . GLY A 1 104 ? 6.425 17.718 5.188 1.00 41.06 104 GLY A O 1
ATOM 865 N N . LEU A 1 105 ? 6.972 15.854 6.336 1.00 42.00 105 LEU A N 1
ATOM 866 C CA . LEU A 1 105 ? 8.414 16.102 6.372 1.00 42.00 105 LEU A CA 1
ATOM 867 C C . LEU A 1 105 ? 8.898 16.168 4.916 1.00 42.00 105 LEU A C 1
ATOM 869 O O . LEU A 1 105 ? 8.627 15.258 4.124 1.00 42.00 105 LEU A O 1
ATOM 873 N N . GLN A 1 106 ? 9.567 17.255 4.551 1.00 45.12 106 GLN A N 1
ATOM 874 C CA . GLN A 1 106 ? 10.165 17.419 3.237 1.00 45.12 106 GLN A CA 1
ATOM 875 C C . GLN A 1 106 ? 11.320 16.416 3.103 1.00 45.12 106 GLN A C 1
ATOM 877 O O . GLN A 1 106 ? 12.458 16.705 3.452 1.00 45.12 106 GLN A O 1
ATOM 882 N N . ASN A 1 107 ? 11.013 15.192 2.667 1.00 39.50 107 ASN A N 1
ATOM 883 C CA . ASN A 1 107 ? 12.017 14.178 2.361 1.00 39.50 107 ASN A CA 1
ATOM 884 C C . ASN A 1 107 ? 12.762 14.597 1.087 1.00 39.50 107 ASN A C 1
ATOM 886 O O . ASN A 1 107 ? 12.436 14.151 -0.013 1.00 39.50 107 ASN A O 1
ATOM 890 N N . ASP A 1 108 ? 13.793 15.423 1.243 1.00 42.41 108 ASP A N 1
ATOM 891 C CA . ASP A 1 108 ? 14.814 15.695 0.227 1.00 42.41 108 ASP A CA 1
ATOM 892 C C . ASP A 1 108 ? 15.787 14.506 0.077 1.00 42.41 108 ASP A C 1
ATOM 894 O O . ASP A 1 108 ? 17.003 14.669 -0.010 1.00 42.41 108 ASP A O 1
ATOM 898 N N . ILE A 1 109 ? 15.275 13.271 -0.001 1.00 38.47 109 ILE A N 1
ATOM 899 C CA . ILE A 1 109 ? 16.092 12.119 -0.409 1.00 38.47 109 ILE A CA 1
ATOM 900 C C . ILE A 1 109 ? 16.144 12.116 -1.939 1.00 38.47 109 ILE A C 1
ATOM 902 O O . ILE A 1 109 ? 15.461 11.360 -2.632 1.00 38.47 109 ILE A O 1
ATOM 906 N N . ARG A 1 110 ? 16.957 13.032 -2.469 1.00 41.50 110 ARG A N 1
ATOM 907 C CA . ARG A 1 110 ? 17.360 13.089 -3.875 1.00 41.50 110 ARG A CA 1
ATOM 908 C C . ARG A 1 110 ? 18.258 11.895 -4.190 1.00 41.50 110 ARG A C 1
ATOM 910 O O . ARG A 1 110 ? 19.474 11.964 -4.053 1.00 41.50 110 ARG A O 1
ATOM 917 N N . SER A 1 111 ? 17.671 10.803 -4.659 1.00 41.47 111 SER A N 1
ATOM 918 C CA . SER A 1 111 ? 18.401 9.787 -5.422 1.00 41.47 111 SER A CA 1
ATOM 919 C C . SER A 1 111 ? 18.485 10.261 -6.877 1.00 41.47 111 SER A C 1
ATOM 921 O O . SER A 1 111 ? 17.665 9.899 -7.715 1.00 41.47 111 SER A O 1
ATOM 923 N N . HIS A 1 112 ? 19.450 11.135 -7.179 1.00 42.94 112 HIS A N 1
ATOM 924 C CA . HIS A 1 112 ? 19.705 11.594 -8.546 1.00 42.94 112 HIS A CA 1
ATOM 925 C C . HIS A 1 112 ? 21.149 11.304 -8.961 1.00 42.94 112 HIS A C 1
ATOM 927 O O . HIS A 1 112 ? 22.095 11.830 -8.379 1.00 42.94 112 HIS A O 1
ATOM 933 N N . SER A 1 113 ? 21.303 10.498 -10.015 1.00 36.91 113 SER A N 1
ATOM 934 C CA . SER A 1 113 ? 22.472 10.552 -10.898 1.00 36.91 113 SER A CA 1
ATOM 935 C C . SER A 1 113 ? 22.582 11.949 -11.535 1.00 36.91 113 SER A C 1
ATOM 937 O O . SER A 1 113 ? 21.561 12.622 -11.712 1.00 36.91 113 SER A O 1
ATOM 939 N N . PRO A 1 114 ? 23.793 12.414 -11.894 1.00 43.72 114 PRO A N 1
ATOM 940 C CA . PRO A 1 114 ? 24.022 13.799 -12.273 1.00 43.72 114 PRO A CA 1
ATOM 941 C C . PRO A 1 114 ? 23.586 14.011 -13.722 1.00 43.72 114 PRO A C 1
ATOM 943 O O . PRO A 1 114 ? 24.320 13.752 -14.672 1.00 43.72 114 PRO A O 1
ATOM 946 N N . THR A 1 115 ? 22.364 14.480 -13.927 1.00 43.34 115 THR A N 1
ATOM 947 C CA . THR A 1 115 ? 21.978 15.089 -15.201 1.00 43.34 115 THR A CA 1
ATOM 948 C C . THR A 1 115 ? 21.208 16.356 -14.885 1.00 43.34 115 THR A C 1
ATOM 950 O O . THR A 1 115 ? 20.132 16.299 -14.304 1.00 43.34 115 THR A O 1
ATOM 953 N N . HIS A 1 116 ? 21.841 17.485 -15.215 1.00 45.09 116 HIS A N 1
ATOM 954 C CA . HIS A 1 116 ? 21.352 18.862 -15.161 1.00 45.09 116 HIS A CA 1
ATOM 955 C C . HIS A 1 116 ? 19.816 18.987 -15.136 1.00 45.09 116 HIS A C 1
ATOM 957 O O . HIS A 1 116 ? 19.162 19.078 -16.173 1.00 45.09 116 HIS A O 1
ATOM 963 N N . THR A 1 117 ? 19.239 19.060 -13.939 1.00 44.66 117 THR A N 1
ATOM 964 C CA . THR A 1 117 ? 17.937 19.694 -13.726 1.00 44.66 117 THR A CA 1
ATOM 965 C C . THR A 1 117 ? 18.203 21.096 -13.189 1.00 44.66 117 THR A C 1
ATOM 967 O O . THR A 1 117 ? 18.930 21.207 -12.196 1.00 44.66 117 THR A O 1
ATOM 970 N N . PRO A 1 118 ? 17.668 22.165 -13.804 1.00 44.09 118 PRO A N 1
ATOM 971 C CA . PRO A 1 118 ? 17.807 23.505 -13.253 1.00 44.09 118 PRO A CA 1
ATOM 972 C C . PRO A 1 118 ? 17.212 23.532 -11.841 1.00 44.09 118 PRO A C 1
ATOM 974 O O . PRO A 1 118 ? 16.110 23.033 -11.604 1.00 44.09 118 PRO A O 1
ATOM 977 N N . ILE A 1 119 ? 17.989 24.060 -10.896 1.00 43.84 119 ILE A N 1
ATOM 978 C CA . ILE A 1 119 ? 17.559 24.314 -9.520 1.00 43.84 119 ILE A CA 1
ATOM 979 C C . ILE A 1 119 ? 16.316 25.212 -9.612 1.00 43.84 119 ILE A C 1
ATOM 981 O O . ILE A 1 119 ? 16.400 26.250 -10.268 1.00 43.84 119 ILE A O 1
ATOM 985 N N . PRO A 1 120 ? 15.163 24.841 -9.023 1.00 55.31 120 PRO A N 1
ATOM 986 C CA . PRO A 1 120 ? 14.011 25.727 -9.018 1.00 55.31 120 PRO A CA 1
ATOM 987 C C . PRO A 1 120 ? 14.398 27.009 -8.280 1.00 55.31 120 PRO A C 1
ATOM 989 O O . PRO A 1 120 ? 14.749 26.950 -7.102 1.00 55.31 120 PRO A O 1
ATOM 992 N N . GLU A 1 121 ? 14.358 28.147 -8.969 1.00 52.56 121 GLU A N 1
ATOM 993 C CA . GLU A 1 121 ? 14.505 29.457 -8.342 1.00 52.56 121 GLU A CA 1
ATOM 994 C C . GLU A 1 121 ? 13.423 29.596 -7.265 1.00 52.56 121 GLU A C 1
ATOM 996 O O . GLU A 1 121 ? 12.222 29.625 -7.551 1.00 52.56 121 GLU A O 1
ATOM 1001 N N . THR A 1 122 ? 13.840 29.620 -6.001 1.00 60.69 122 THR A N 1
ATOM 1002 C CA . THR A 1 122 ? 12.959 29.896 -4.870 1.00 60.69 122 THR A CA 1
ATOM 1003 C C . THR A 1 122 ? 12.561 31.361 -4.938 1.00 60.69 122 THR A C 1
ATOM 1005 O O . THR A 1 122 ? 13.287 32.232 -4.461 1.00 60.69 122 THR A O 1
ATOM 1008 N N . LYS A 1 123 ? 11.426 31.643 -5.582 1.00 74.75 123 LYS A N 1
ATOM 1009 C CA . LYS A 1 123 ? 10.805 32.968 -5.528 1.00 74.75 123 LYS A CA 1
ATOM 1010 C C . LYS A 1 123 ? 10.526 33.324 -4.060 1.00 74.75 123 LYS A C 1
ATOM 1012 O O . LYS A 1 123 ? 10.099 32.433 -3.320 1.00 74.75 123 LYS A O 1
ATOM 1017 N N . PRO A 1 124 ? 10.770 34.575 -3.633 1.00 79.19 124 PRO A N 1
ATOM 1018 C CA . PRO A 1 124 ? 10.380 35.008 -2.299 1.00 79.19 124 PRO A CA 1
ATOM 1019 C C . PRO A 1 124 ? 8.855 34.874 -2.150 1.00 79.19 124 PRO A C 1
ATOM 1021 O O . PRO A 1 124 ? 8.139 35.150 -3.121 1.00 79.19 124 PRO A O 1
ATOM 1024 N N . PRO A 1 125 ? 8.366 34.418 -0.985 1.00 80.69 125 PRO A N 1
ATOM 1025 C CA . PRO A 1 125 ? 6.940 34.228 -0.761 1.00 80.69 125 PRO A CA 1
ATOM 1026 C C . PRO A 1 125 ? 6.200 35.564 -0.829 1.00 80.69 125 PRO A C 1
ATOM 1028 O O . PRO A 1 125 ? 6.745 36.612 -0.470 1.00 80.69 125 PRO A O 1
ATOM 1031 N N . THR A 1 126 ? 4.956 35.532 -1.299 1.00 90.06 126 THR A N 1
ATOM 1032 C CA . THR A 1 126 ? 4.092 36.718 -1.289 1.00 90.06 126 THR A CA 1
ATOM 1033 C C . THR A 1 126 ? 3.581 37.012 0.125 1.00 90.06 126 THR A C 1
ATOM 1035 O O . THR A 1 126 ? 3.577 36.146 0.998 1.00 90.06 126 THR A O 1
ATOM 1038 N N . GLU A 1 127 ? 3.119 38.239 0.369 1.00 92.25 127 GLU A N 1
ATOM 1039 C CA . GLU A 1 127 ? 2.541 38.631 1.664 1.00 92.25 127 GLU A CA 1
ATOM 1040 C C . GLU A 1 127 ? 1.347 37.743 2.065 1.00 92.25 127 GLU A C 1
ATOM 1042 O O . GLU A 1 127 ? 1.232 37.320 3.215 1.00 92.25 127 GLU A O 1
ATOM 1047 N N . ASP A 1 128 ? 0.505 37.371 1.098 1.00 92.75 128 ASP A N 1
ATOM 1048 C CA . ASP A 1 128 ? -0.613 36.447 1.315 1.00 92.75 128 ASP A CA 1
ATOM 1049 C C . ASP A 1 128 ? -0.149 35.038 1.716 1.00 92.75 128 ASP A C 1
ATOM 1051 O O . ASP A 1 128 ? -0.778 34.393 2.560 1.00 92.75 128 ASP A O 1
ATOM 1055 N N . GLU A 1 129 ? 0.950 34.546 1.135 1.00 91.75 129 GLU A N 1
ATOM 1056 C CA . GLU A 1 129 ? 1.546 33.257 1.506 1.00 91.75 129 GLU A CA 1
ATOM 1057 C C . GLU A 1 129 ? 2.081 33.300 2.942 1.00 91.75 129 GLU A C 1
ATOM 1059 O O . GLU A 1 129 ? 1.815 32.381 3.720 1.00 91.75 129 GLU A O 1
ATOM 1064 N N . LEU A 1 130 ? 2.732 34.399 3.335 1.00 92.69 130 LEU A N 1
ATOM 1065 C CA . LEU A 1 130 ? 3.213 34.601 4.705 1.00 92.69 130 LEU A CA 1
ATOM 1066 C C . LEU A 1 130 ? 2.060 34.647 5.718 1.00 92.69 130 LEU A C 1
ATOM 1068 O O . LEU A 1 130 ? 2.133 34.001 6.764 1.00 92.69 130 LEU A O 1
ATOM 1072 N N . HIS A 1 131 ? 0.958 35.335 5.407 1.00 94.06 131 HIS A N 1
ATOM 1073 C CA . HIS A 1 131 ? -0.233 35.334 6.263 1.00 94.06 131 HIS A CA 1
ATOM 1074 C C . HIS A 1 131 ? -0.841 33.932 6.421 1.00 94.06 131 HIS A C 1
ATOM 1076 O O . HIS A 1 131 ? -1.265 33.552 7.520 1.00 94.06 131 HIS A O 1
ATOM 1082 N N . GLN A 1 132 ? -0.866 33.134 5.348 1.00 93.81 132 GLN A N 1
ATOM 1083 C CA . GLN A 1 132 ? -1.322 31.744 5.412 1.00 93.81 132 GLN A CA 1
ATOM 1084 C C . GLN A 1 132 ? -0.391 30.869 6.258 1.00 93.81 132 GLN A C 1
ATOM 1086 O O . GLN A 1 132 ? -0.885 30.052 7.039 1.00 93.81 132 GLN A O 1
ATOM 1091 N N . GLU A 1 133 ? 0.927 31.050 6.149 1.00 92.62 133 GLU A N 1
ATOM 1092 C CA . GLU A 1 133 ? 1.906 30.345 6.979 1.00 92.62 133 GLU A CA 1
ATOM 1093 C C . GLU A 1 133 ? 1.761 30.705 8.460 1.00 92.62 133 GLU A C 1
ATOM 1095 O O . GLU A 1 133 ? 1.702 29.804 9.296 1.00 92.62 133 GLU A O 1
ATOM 1100 N N . ILE A 1 134 ? 1.608 31.990 8.799 1.00 95.44 134 ILE A N 1
ATOM 1101 C CA . ILE A 1 134 ? 1.386 32.432 10.186 1.00 95.44 134 ILE A CA 1
ATOM 1102 C C . ILE A 1 134 ? 0.122 31.783 10.756 1.00 95.44 134 ILE A C 1
ATOM 1104 O O . ILE A 1 134 ? 0.160 31.193 11.838 1.00 95.44 134 ILE A O 1
ATOM 1108 N N . LYS A 1 135 ? -0.989 31.813 10.008 1.00 96.50 135 LYS A N 1
ATOM 1109 C CA . LYS A 1 135 ? -2.237 31.160 10.424 1.00 96.50 135 LYS A CA 1
ATOM 1110 C C . LYS A 1 135 ? -2.056 29.649 10.597 1.00 96.50 135 LYS A C 1
ATOM 1112 O O . LYS A 1 135 ? -2.586 29.074 11.546 1.00 96.50 135 LYS A O 1
ATOM 1117 N N . HIS A 1 136 ? -1.314 29.001 9.698 1.00 95.00 136 HIS A N 1
ATOM 1118 C CA . HIS A 1 136 ? -1.001 27.578 9.803 1.00 95.00 136 HIS A CA 1
ATOM 1119 C C . HIS A 1 136 ? -0.221 27.266 11.082 1.00 95.00 136 HIS A C 1
ATOM 1121 O O . HIS A 1 136 ? -0.617 26.373 11.831 1.00 95.00 136 HIS A O 1
ATOM 1127 N N . TRP A 1 137 ? 0.852 28.009 11.353 1.00 95.38 137 TRP A N 1
ATOM 1128 C CA . TRP A 1 137 ? 1.687 27.793 12.529 1.00 95.38 137 TRP A CA 1
ATOM 1129 C C . TRP A 1 137 ? 0.950 28.080 13.830 1.00 95.38 137 TRP A C 1
ATOM 1131 O O . TRP A 1 137 ? 1.080 27.290 14.764 1.00 95.38 137 TRP A O 1
ATOM 1141 N N . GLN A 1 138 ? 0.103 29.112 13.867 1.00 96.94 138 GLN A N 1
ATOM 1142 C CA . GLN A 1 138 ? -0.754 29.382 15.020 1.00 96.94 138 GLN A CA 1
ATOM 1143 C C . GLN A 1 138 ? -1.647 28.173 15.336 1.00 96.94 138 GLN A C 1
ATOM 1145 O O . GLN A 1 138 ? -1.617 27.661 16.452 1.00 96.94 138 GLN A O 1
ATOM 1150 N N . MET A 1 139 ? -2.328 27.616 14.325 1.00 95.50 139 MET A N 1
ATOM 1151 C CA . MET A 1 139 ? -3.133 26.401 14.507 1.00 95.50 139 MET A CA 1
ATOM 1152 C C . MET A 1 139 ? -2.299 25.202 14.984 1.00 95.50 139 MET A C 1
ATOM 1154 O O . MET A 1 139 ? -2.802 24.370 15.733 1.00 95.50 139 MET A O 1
ATOM 1158 N N . GLN A 1 140 ? -1.035 25.070 14.558 1.00 95.44 140 GLN A N 1
ATOM 1159 C CA . GLN A 1 140 ? -0.168 23.986 15.035 1.00 95.44 140 GLN A CA 1
ATOM 1160 C C . GLN A 1 140 ? 0.294 24.185 16.481 1.00 95.44 140 GLN A C 1
ATOM 1162 O O . GLN A 1 140 ? 0.530 23.181 17.162 1.00 95.44 140 GLN A O 1
ATOM 1167 N N . LEU A 1 141 ? 0.454 25.425 16.947 1.00 95.69 141 LEU A N 1
ATOM 1168 C CA . LEU A 1 141 ? 0.824 25.731 18.332 1.00 95.69 141 LEU A CA 1
ATOM 1169 C C . LEU A 1 141 ? -0.331 25.446 19.295 1.00 95.69 141 LEU A C 1
ATOM 1171 O O . LEU A 1 141 ? -0.096 24.859 20.347 1.00 95.69 141 LEU A O 1
ATOM 1175 N N . ASP A 1 142 ? -1.566 25.725 18.879 1.00 97.44 142 ASP A N 1
ATOM 1176 C CA . ASP A 1 142 ? -2.767 25.509 19.698 1.00 97.44 142 ASP A CA 1
ATOM 1177 C C . ASP A 1 142 ? -3.111 24.013 19.896 1.00 97.44 142 ASP A C 1
ATOM 1179 O O . ASP A 1 142 ? -3.970 23.647 20.703 1.00 97.44 142 ASP A O 1
ATOM 1183 N N . ARG A 1 143 ? -2.435 23.100 19.179 1.00 96.81 143 ARG A N 1
ATOM 1184 C CA . ARG A 1 143 ? -2.614 21.649 19.350 1.00 96.81 143 ARG A CA 1
ATOM 1185 C C . ARG A 1 143 ? -1.989 21.168 20.658 1.00 96.81 143 ARG A C 1
ATOM 1187 O O . ARG A 1 143 ? -0.765 21.165 20.810 1.00 96.81 143 ARG A O 1
ATOM 1194 N N . HIS A 1 144 ? -2.832 20.634 21.538 1.00 96.88 144 HIS A N 1
ATOM 1195 C CA . HIS A 1 144 ? -2.420 19.923 22.746 1.00 96.88 144 HIS A CA 1
ATOM 1196 C C . HIS A 1 144 ? -1.535 18.721 22.389 1.00 96.88 144 HIS A C 1
ATOM 1198 O O . HIS A 1 144 ? -1.912 17.865 21.585 1.00 96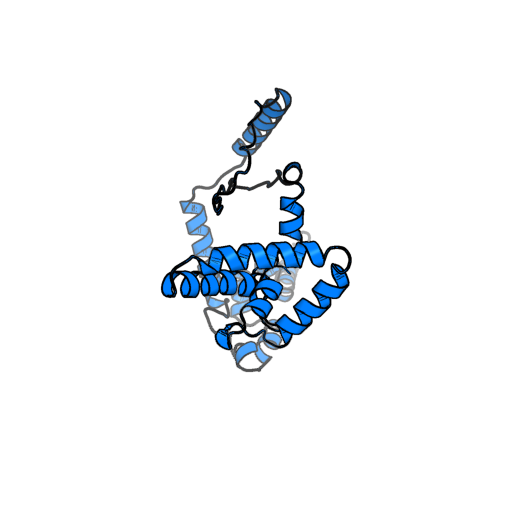.88 144 HIS A O 1
ATOM 1204 N N . ARG A 1 145 ? -0.339 18.663 22.981 1.00 95.38 145 ARG A N 1
ATOM 1205 C CA . ARG A 1 145 ? 0.639 17.588 22.777 1.00 95.38 145 ARG A CA 1
ATOM 1206 C C . ARG A 1 145 ? 0.930 16.889 24.096 1.00 95.38 145 ARG A C 1
ATOM 1208 O O . ARG A 1 145 ? 0.955 17.512 25.153 1.00 95.38 145 ARG A O 1
ATOM 1215 N N . LEU A 1 146 ? 1.193 15.592 24.009 1.00 96.94 146 LEU A N 1
ATOM 1216 C CA . LEU A 1 146 ? 1.638 14.771 25.129 1.00 96.94 146 LEU A CA 1
ATOM 1217 C C . LEU A 1 146 ? 3.166 14.658 25.116 1.00 96.94 146 LEU A C 1
ATOM 1219 O O . LEU A 1 146 ? 3.797 14.717 24.059 1.00 96.94 146 LEU A O 1
ATOM 1223 N N . LYS A 1 147 ? 3.769 14.475 26.296 1.00 98.38 147 LYS A N 1
ATOM 1224 C CA . LYS A 1 147 ? 5.200 14.156 26.404 1.00 98.38 147 LYS A CA 1
ATOM 1225 C C . LYS A 1 147 ? 5.473 12.800 25.753 1.00 98.38 147 LYS A C 1
ATOM 1227 O O . LYS A 1 147 ? 4.696 11.866 25.945 1.00 98.38 147 LYS A O 1
ATOM 1232 N N . MET A 1 148 ? 6.608 12.669 25.065 1.00 98.06 148 MET A N 1
ATOM 1233 C CA . MET A 1 148 ? 6.962 11.428 24.367 1.00 98.06 148 MET A CA 1
ATOM 1234 C C . MET A 1 148 ? 7.026 10.218 25.307 1.00 98.06 148 MET A C 1
ATOM 1236 O O . MET A 1 148 ? 6.563 9.147 24.936 1.00 98.06 148 MET A O 1
ATOM 1240 N N . SER A 1 149 ? 7.513 10.393 26.540 1.00 98.25 149 SER A N 1
ATOM 1241 C CA . SER A 1 149 ? 7.512 9.320 27.544 1.00 98.25 149 SER A CA 1
ATOM 1242 C C . SER A 1 149 ? 6.105 8.798 27.835 1.00 98.25 149 SER A C 1
ATOM 1244 O O . SER A 1 149 ? 5.896 7.594 27.835 1.00 98.25 149 SER A O 1
ATOM 1246 N N . LYS A 1 150 ? 5.113 9.688 27.978 1.00 98.56 150 LYS A N 1
ATOM 1247 C CA . LYS A 1 150 ? 3.712 9.297 28.202 1.00 98.56 150 LYS A CA 1
ATOM 1248 C C . LYS A 1 150 ? 3.078 8.615 27.001 1.00 98.56 150 LYS A C 1
ATOM 1250 O O . LYS A 1 150 ? 2.314 7.674 27.182 1.00 98.56 150 LYS A O 1
ATOM 1255 N N . VAL A 1 151 ? 3.409 9.056 25.790 1.00 98.56 151 VAL A N 1
ATOM 1256 C CA . VAL A 1 151 ? 2.952 8.381 24.568 1.00 98.56 151 VAL A CA 1
ATOM 1257 C C . VAL A 1 151 ? 3.560 6.980 24.472 1.00 98.56 151 VAL A C 1
ATOM 1259 O O . VAL A 1 151 ? 2.831 6.024 24.239 1.00 98.56 151 VAL A O 1
ATOM 1262 N N . ALA A 1 152 ? 4.869 6.844 24.693 1.00 98.56 152 ALA A N 1
ATOM 1263 C CA . ALA A 1 152 ? 5.558 5.558 24.630 1.00 98.56 152 ALA A CA 1
ATOM 1264 C C . ALA A 1 152 ? 5.052 4.575 25.698 1.00 98.56 152 ALA A C 1
ATOM 1266 O O . ALA A 1 152 ? 4.704 3.451 25.355 1.00 98.56 152 ALA A O 1
ATOM 1267 N N . GLU A 1 153 ? 4.950 5.010 26.960 1.00 98.44 153 GLU A N 1
ATOM 1268 C CA . GLU A 1 153 ? 4.393 4.210 28.064 1.00 98.44 153 GLU A CA 1
ATOM 1269 C C . GLU A 1 153 ? 2.982 3.701 27.730 1.00 98.44 153 GLU A C 1
ATOM 1271 O O . GLU A 1 153 ? 2.704 2.517 27.891 1.00 98.44 153 GLU A O 1
ATOM 1276 N N . SER A 1 154 ? 2.112 4.576 27.213 1.00 98.50 154 SER A N 1
ATOM 1277 C CA . SER A 1 154 ? 0.739 4.219 26.832 1.00 98.50 154 SER A CA 1
ATOM 1278 C C . SER A 1 154 ? 0.687 3.188 25.698 1.00 98.50 154 SER A C 1
ATOM 1280 O O . SER A 1 154 ? -0.030 2.195 25.803 1.00 98.50 154 SER A O 1
ATOM 1282 N N . LEU A 1 155 ? 1.478 3.378 24.635 1.00 98.50 155 LEU A N 1
ATOM 1283 C CA . LEU A 1 155 ? 1.525 2.442 23.508 1.00 98.50 155 LEU A CA 1
ATOM 1284 C C . LEU A 1 155 ? 2.078 1.071 23.916 1.00 98.50 155 LEU A C 1
ATOM 1286 O O . LEU A 1 155 ? 1.568 0.051 23.454 1.00 98.50 155 LEU A O 1
ATOM 1290 N N . LEU A 1 156 ? 3.097 1.043 24.782 1.00 98.38 156 LEU A N 1
ATOM 1291 C CA . LEU A 1 156 ? 3.660 -0.200 25.311 1.00 98.38 156 LEU A CA 1
ATOM 1292 C C . LEU A 1 156 ? 2.636 -0.943 26.168 1.00 98.38 156 LEU A C 1
ATOM 1294 O O . LEU A 1 156 ? 2.379 -2.111 25.900 1.00 98.38 156 LEU A O 1
ATOM 1298 N N . ALA A 1 157 ? 2.001 -0.254 27.120 1.00 98.38 157 ALA A N 1
ATOM 1299 C CA . ALA A 1 157 ? 0.988 -0.848 27.987 1.00 98.38 157 ALA A CA 1
ATOM 1300 C C . ALA A 1 157 ? -0.212 -1.381 27.189 1.00 98.38 157 ALA A C 1
ATOM 1302 O O . ALA A 1 157 ? -0.673 -2.491 27.440 1.00 98.38 157 ALA A O 1
ATOM 1303 N N . TYR A 1 158 ? -0.684 -0.626 26.189 1.00 98.25 158 TYR A N 1
ATOM 1304 C CA . TYR A 1 158 ? -1.743 -1.089 25.293 1.00 98.25 158 TYR A CA 1
ATOM 1305 C C . TYR A 1 158 ? -1.307 -2.337 24.518 1.00 98.25 158 TYR A C 1
ATOM 1307 O O . TYR A 1 158 ? -2.038 -3.313 24.466 1.00 98.25 158 TYR A O 1
ATOM 1315 N N . THR A 1 159 ? -0.101 -2.349 23.950 1.00 98.06 159 THR A N 1
ATOM 1316 C CA . THR A 1 159 ? 0.386 -3.517 23.196 1.00 98.06 159 THR A CA 1
ATOM 1317 C C . THR A 1 159 ? 0.528 -4.749 24.095 1.00 98.06 159 THR A C 1
ATOM 1319 O O . THR A 1 159 ? 0.098 -5.833 23.716 1.00 98.06 159 THR A O 1
ATOM 1322 N N . GLU A 1 160 ? 1.072 -4.585 25.302 1.00 97.75 160 GLU A N 1
ATOM 1323 C CA . GLU A 1 160 ? 1.223 -5.661 26.288 1.00 97.75 160 GLU A CA 1
ATOM 1324 C C . GLU A 1 160 ? -0.134 -6.237 26.720 1.00 97.75 160 GLU A C 1
ATOM 1326 O O . GLU A 1 160 ? -0.291 -7.452 26.810 1.00 97.75 160 GLU A O 1
ATOM 1331 N N . GLN A 1 161 ? -1.148 -5.383 26.888 1.00 97.81 161 GLN A N 1
ATOM 1332 C CA . GLN A 1 161 ? -2.506 -5.794 27.250 1.00 97.81 161 GLN A CA 1
ATOM 1333 C C . GLN A 1 161 ? -3.160 -6.723 26.210 1.00 97.81 161 GLN A C 1
ATOM 1335 O O . GLN A 1 161 ? -3.931 -7.608 26.586 1.00 97.81 161 GLN A O 1
ATOM 1340 N N . TYR A 1 162 ? -2.850 -6.547 24.920 1.00 97.75 162 TYR A N 1
ATOM 1341 C CA . TYR A 1 162 ? -3.392 -7.363 23.824 1.00 97.75 162 TYR A CA 1
ATOM 1342 C C . TYR A 1 162 ? -2.434 -8.454 23.334 1.00 97.75 162 TYR A C 1
ATOM 1344 O O . TYR A 1 162 ? -2.786 -9.188 22.415 1.00 97.75 162 TYR A O 1
ATOM 1352 N N . LEU A 1 163 ? -1.257 -8.604 23.946 1.00 97.44 163 LEU A N 1
ATOM 1353 C CA . LEU A 1 163 ? -0.233 -9.545 23.488 1.00 97.44 163 LEU A CA 1
ATOM 1354 C C . LEU A 1 163 ? -0.736 -10.996 23.465 1.00 97.44 163 LEU A C 1
ATOM 1356 O O . LEU A 1 163 ? -0.471 -11.713 22.506 1.00 97.44 163 LEU A O 1
ATOM 1360 N N . GLU A 1 164 ? -1.514 -11.407 24.474 1.00 96.19 164 GLU A N 1
ATOM 1361 C CA . GLU A 1 164 ? -2.131 -12.747 24.542 1.00 96.19 164 GLU A CA 1
ATOM 1362 C C . GLU A 1 164 ? -3.206 -12.986 23.464 1.00 96.19 164 GLU A C 1
ATOM 1364 O O . GLU A 1 164 ? -3.586 -14.128 23.232 1.00 96.19 164 GLU A O 1
ATOM 1369 N N . TYR A 1 165 ? -3.694 -11.927 22.812 1.00 95.69 165 TYR A N 1
ATOM 1370 C CA . TYR A 1 165 ? -4.763 -11.975 21.808 1.00 95.69 165 TYR A CA 1
ATOM 1371 C C . TYR A 1 165 ? -4.239 -11.828 20.376 1.00 95.69 165 TYR A C 1
ATOM 1373 O O . TYR A 1 165 ? -5.043 -11.838 19.444 1.00 95.69 165 TYR A O 1
ATOM 1381 N N . ASP A 1 166 ? -2.929 -11.646 20.185 1.00 97.44 166 ASP A N 1
ATOM 1382 C CA . ASP A 1 166 ? -2.308 -11.541 18.865 1.00 97.44 166 ASP A CA 1
ATOM 1383 C C . ASP A 1 166 ? -1.918 -12.940 18.348 1.00 97.44 166 ASP A C 1
ATOM 1385 O O . ASP A 1 166 ? -0.949 -13.520 18.851 1.00 97.44 166 ASP A O 1
ATOM 1389 N N . PRO A 1 167 ? -2.593 -13.473 17.306 1.00 96.00 167 PRO A N 1
ATOM 1390 C CA . PRO A 1 167 ? -2.318 -14.811 16.782 1.00 96.00 167 PRO A CA 1
ATOM 1391 C C . PRO A 1 167 ? -0.917 -14.988 16.177 1.00 96.00 167 PRO A C 1
ATOM 1393 O O . PRO A 1 167 ? -0.512 -16.121 15.910 1.00 96.00 167 PRO A O 1
ATOM 1396 N N . PHE A 1 168 ? -0.190 -13.895 15.902 1.00 97.06 168 PHE A N 1
ATOM 1397 C CA . PHE A 1 168 ? 1.196 -13.951 15.430 1.00 97.06 168 PHE A CA 1
ATOM 1398 C C . PHE A 1 168 ? 2.207 -14.116 16.567 1.00 97.06 168 PHE A C 1
ATOM 1400 O O . PHE A 1 168 ? 3.312 -14.601 16.320 1.00 97.06 168 PHE A O 1
ATOM 1407 N N . LEU A 1 169 ? 1.855 -13.703 17.787 1.00 96.75 169 LEU A N 1
ATOM 1408 C CA . LEU A 1 169 ? 2.733 -13.771 18.958 1.00 96.75 169 LEU A CA 1
ATOM 1409 C C . LEU A 1 169 ? 2.385 -14.957 19.856 1.00 96.75 169 LEU A C 1
ATOM 1411 O O . LEU A 1 169 ? 3.286 -15.652 20.328 1.00 96.75 169 LEU A O 1
ATOM 1415 N N . VAL A 1 170 ? 1.091 -15.200 20.069 1.00 96.44 170 VAL A N 1
ATOM 1416 C CA . VAL A 1 170 ? 0.575 -16.290 20.897 1.00 96.44 170 VAL A CA 1
ATOM 1417 C C . VAL A 1 170 ? -0.375 -17.142 20.050 1.00 96.44 170 VAL A C 1
ATOM 1419 O O . VAL A 1 170 ? -1.346 -16.613 19.510 1.00 96.44 170 VAL A O 1
ATOM 1422 N N . PRO A 1 171 ? -0.121 -18.456 19.898 1.00 94.75 171 PRO A N 1
ATOM 1423 C CA . PRO A 1 171 ? -1.012 -19.329 19.145 1.00 94.75 171 PRO A CA 1
ATOM 1424 C C . PRO A 1 171 ? -2.427 -19.333 19.748 1.00 94.75 171 PRO A C 1
ATOM 1426 O O . PRO A 1 171 ? -2.557 -19.553 20.955 1.00 94.75 171 PRO A O 1
ATOM 1429 N N . PRO A 1 172 ? -3.478 -19.116 18.938 1.00 94.12 172 PRO A N 1
ATOM 1430 C CA . PRO A 1 172 ? -4.852 -19.184 19.414 1.00 94.12 172 PRO A CA 1
ATOM 1431 C C . PRO A 1 172 ? -5.246 -20.629 19.745 1.00 94.12 172 PRO A C 1
ATOM 1433 O O . PRO A 1 172 ? -4.754 -21.574 19.127 1.00 94.12 172 PRO A O 1
ATOM 1436 N N . ASP A 1 173 ? -6.163 -20.780 20.695 1.00 91.69 173 ASP A N 1
ATOM 1437 C CA . ASP A 1 173 ? -6.735 -22.060 21.129 1.00 91.69 173 ASP A CA 1
ATOM 1438 C C . ASP A 1 173 ? -8.077 -22.301 20.405 1.00 91.69 173 ASP A C 1
ATOM 1440 O O . ASP A 1 173 ? -8.929 -21.410 20.445 1.00 91.69 173 ASP A O 1
ATOM 1444 N N . PRO A 1 174 ? -8.311 -23.442 19.720 1.00 93.44 174 PRO A N 1
ATOM 1445 C CA . PRO A 1 174 ? -7.471 -24.646 19.673 1.00 93.44 174 PRO A CA 1
ATOM 1446 C C . PRO A 1 174 ? -6.264 -24.562 18.734 1.00 93.44 174 PRO A C 1
ATOM 1448 O O . PRO A 1 174 ? -5.233 -25.183 18.991 1.00 93.44 174 PRO A O 1
ATOM 1451 N N . SER A 1 175 ? -6.383 -23.846 17.617 1.00 95.56 175 SER A N 1
ATOM 1452 C CA . SER A 1 175 ? -5.286 -23.666 16.666 1.00 95.56 175 SER A CA 1
ATOM 1453 C C . SER A 1 175 ? -5.546 -22.489 15.729 1.00 95.56 175 SER A C 1
ATOM 1455 O O . SER A 1 175 ? -6.673 -22.010 15.610 1.00 95.56 175 SER A O 1
ATOM 1457 N N . ASN A 1 176 ? -4.499 -22.011 15.050 1.00 96.44 176 ASN A N 1
ATOM 1458 C CA . ASN A 1 176 ? -4.633 -20.981 14.022 1.00 96.44 176 ASN A CA 1
ATOM 1459 C C . ASN A 1 176 ? -5.197 -21.601 12.727 1.00 96.44 176 ASN A C 1
ATOM 1461 O O . ASN A 1 176 ? -4.472 -22.387 12.106 1.00 96.44 176 ASN A O 1
ATOM 1465 N N . PRO A 1 177 ? -6.402 -21.204 12.262 1.00 97.44 177 PRO A N 1
ATOM 1466 C CA . PRO A 1 177 ? -7.049 -21.821 11.100 1.00 97.44 177 PRO A CA 1
ATOM 1467 C C . PRO A 1 177 ? -6.231 -21.762 9.809 1.00 97.44 177 PRO A C 1
ATOM 1469 O O . PRO A 1 177 ? -6.361 -22.630 8.956 1.00 97.44 177 PRO A O 1
ATOM 1472 N N . TRP A 1 178 ? -5.354 -20.762 9.665 1.00 97.25 178 TRP A N 1
ATOM 1473 C CA . TRP A 1 178 ? -4.489 -20.615 8.489 1.00 97.25 178 TRP A CA 1
ATOM 1474 C C . TRP A 1 178 ? -3.306 -21.594 8.459 1.00 97.25 178 TRP A C 1
ATOM 1476 O O . TRP A 1 178 ? -2.603 -21.661 7.454 1.00 97.25 178 TRP A O 1
ATOM 1486 N N . ILE A 1 179 ? -3.034 -22.285 9.570 1.00 97.06 179 ILE A N 1
ATOM 1487 C CA . ILE A 1 179 ? -1.923 -23.237 9.717 1.00 97.06 179 ILE A CA 1
ATOM 1488 C C . ILE A 1 179 ? -2.451 -24.669 9.806 1.00 97.06 179 ILE A C 1
ATOM 1490 O O . ILE A 1 179 ? -1.841 -25.579 9.252 1.00 97.06 179 ILE A O 1
ATOM 1494 N N . SER A 1 180 ? -3.547 -24.875 10.536 1.00 96.81 180 SER A N 1
ATOM 1495 C CA . SER A 1 180 ? -4.120 -26.198 10.795 1.00 96.81 180 SER A CA 1
ATOM 1496 C C . SER A 1 180 ? -5.206 -26.615 9.805 1.00 96.81 180 SER A C 1
ATOM 1498 O O . SER A 1 180 ? -5.618 -27.772 9.846 1.00 96.81 180 SER A O 1
ATOM 1500 N N . ASP A 1 181 ? -5.680 -25.696 8.956 1.00 96.75 181 ASP A N 1
ATOM 1501 C CA . ASP A 1 181 ? -6.874 -25.867 8.117 1.00 96.75 181 ASP A CA 1
ATOM 1502 C C . ASP A 1 181 ? -8.139 -26.252 8.926 1.00 96.75 181 ASP A C 1
ATOM 1504 O O . ASP A 1 181 ? -9.091 -26.819 8.388 1.00 96.75 181 ASP A O 1
ATOM 1508 N N . ASP A 1 182 ? -8.166 -25.924 10.225 1.00 97.00 182 ASP A N 1
ATOM 1509 C CA . ASP A 1 182 ? -9.290 -26.147 11.139 1.00 97.00 182 ASP A CA 1
ATOM 1510 C C . ASP A 1 182 ? -9.990 -24.820 11.479 1.00 97.00 182 ASP A C 1
ATOM 1512 O O . ASP A 1 182 ? -9.410 -23.925 12.095 1.00 97.00 182 ASP A O 1
ATOM 1516 N N . THR A 1 183 ? -11.265 -24.692 11.100 1.00 97.31 183 THR A N 1
ATOM 1517 C CA . THR A 1 183 ? -12.065 -23.472 11.297 1.00 97.31 183 THR A CA 1
ATOM 1518 C C . THR A 1 183 ? -12.697 -23.351 12.683 1.00 97.31 183 THR A C 1
ATOM 1520 O O . THR A 1 183 ? -13.350 -22.341 12.953 1.00 97.31 183 THR A O 1
ATOM 1523 N N . THR A 1 184 ? -12.481 -24.324 13.574 1.00 96.81 184 THR A N 1
ATOM 1524 C CA . THR A 1 184 ? -13.086 -24.372 14.915 1.00 96.81 184 THR A CA 1
ATOM 1525 C C . THR A 1 184 ? -12.884 -23.066 15.693 1.00 96.81 184 THR A C 1
ATOM 1527 O O . THR A 1 184 ? -13.837 -22.533 16.256 1.00 96.81 184 THR A O 1
ATOM 1530 N N . PHE A 1 185 ? -11.687 -22.467 15.661 1.00 95.75 185 PHE A N 1
ATOM 1531 C CA . PHE A 1 185 ? -11.416 -21.192 16.345 1.00 95.75 185 PHE A CA 1
ATOM 1532 C C . PHE A 1 185 ? -12.372 -20.055 15.928 1.00 95.75 185 PHE A C 1
ATOM 1534 O O . PHE A 1 185 ? -12.870 -19.319 16.779 1.00 95.75 185 PHE A O 1
ATOM 1541 N N . TRP A 1 186 ? -12.673 -19.916 14.632 1.00 96.19 186 TRP A N 1
ATOM 1542 C CA . TRP A 1 186 ? -13.597 -18.880 14.151 1.00 96.19 186 TRP A CA 1
ATOM 1543 C C . TRP A 1 186 ? -15.037 -19.124 14.601 1.00 96.19 186 TRP A C 1
ATOM 1545 O O . TRP A 1 186 ? -15.762 -18.168 14.874 1.00 96.19 186 TRP A O 1
ATOM 1555 N N . GLU A 1 187 ? -15.448 -20.389 14.695 1.00 96.19 187 GLU A N 1
ATOM 1556 C CA . GLU A 1 187 ? -16.770 -20.759 15.200 1.00 96.19 187 GLU A CA 1
ATOM 1557 C C . GLU A 1 187 ? -16.911 -20.425 16.691 1.00 96.19 187 GLU A C 1
ATOM 1559 O O . GLU A 1 187 ? -17.941 -19.879 17.095 1.00 96.19 187 GLU A O 1
ATOM 1564 N N . LEU A 1 188 ? -15.865 -20.660 17.497 1.00 94.19 188 LEU A N 1
ATOM 1565 C CA . LEU A 1 188 ? -15.842 -20.254 18.907 1.00 94.19 188 LEU A CA 1
ATOM 1566 C C . LEU A 1 188 ? -15.916 -18.728 19.065 1.00 94.19 188 LEU A C 1
ATOM 1568 O O . LEU A 1 188 ? -16.709 -18.235 19.867 1.00 94.19 188 LEU A O 1
ATOM 1572 N N . GLU A 1 189 ? -15.148 -17.966 18.284 1.00 92.94 189 GLU A N 1
ATOM 1573 C CA . GLU A 1 189 ? -15.178 -16.497 18.348 1.00 92.94 189 GLU A CA 1
ATOM 1574 C C . GLU A 1 189 ? -16.531 -15.914 17.904 1.00 92.94 189 GLU A C 1
ATOM 1576 O O . GLU A 1 189 ? -16.977 -14.905 18.448 1.00 92.94 189 GLU A O 1
ATOM 1581 N N . ALA A 1 190 ? -17.231 -16.564 16.968 1.00 93.88 190 ALA A N 1
ATOM 1582 C CA . ALA A 1 190 ? -18.577 -16.175 16.538 1.00 93.88 190 ALA A CA 1
ATOM 1583 C C . ALA A 1 190 ? -19.698 -16.683 17.467 1.00 93.88 190 ALA A C 1
ATOM 1585 O O . ALA A 1 190 ? -20.857 -16.284 17.310 1.00 93.88 190 ALA A O 1
ATOM 1586 N N . SER A 1 191 ? -19.373 -17.552 18.427 1.00 94.12 191 SER A N 1
ATOM 1587 C CA . SER A 1 191 ? -20.342 -18.141 19.347 1.00 94.12 191 SER A CA 1
ATOM 1588 C C . SER A 1 191 ? -21.076 -17.076 20.168 1.00 94.12 191 SER A C 1
ATOM 1590 O O . SER A 1 191 ? -20.540 -16.012 20.497 1.00 94.12 191 SER A O 1
ATOM 1592 N N . LYS A 1 192 ? -22.325 -17.381 20.537 1.00 94.12 192 LYS A N 1
ATOM 1593 C CA . LYS A 1 192 ? -23.096 -16.591 21.512 1.00 94.12 192 LYS A CA 1
ATOM 1594 C C . LYS A 1 192 ? -22.663 -16.852 22.953 1.00 94.12 192 LYS A C 1
ATOM 1596 O O . LYS A 1 192 ? -22.991 -16.059 23.829 1.00 94.12 192 LYS A O 1
ATOM 1601 N N . GLU A 1 193 ? -21.945 -17.946 23.187 1.00 94.62 193 GLU A N 1
ATOM 1602 C CA . GLU A 1 193 ? -21.353 -18.298 24.475 1.00 94.62 193 GLU A CA 1
ATOM 1603 C C . GLU A 1 193 ? -19.869 -17.909 24.442 1.00 94.62 193 GLU A C 1
ATOM 1605 O O . GLU A 1 193 ? -19.059 -18.626 23.850 1.00 94.62 193 GLU A O 1
ATOM 1610 N N . PRO A 1 194 ? -19.498 -16.740 24.994 1.00 93.56 194 PRO A N 1
ATOM 1611 C CA . PRO A 1 194 ? -18.147 -16.219 24.873 1.00 93.56 194 PRO A CA 1
ATOM 1612 C C . PRO A 1 194 ? -17.195 -16.983 25.798 1.00 93.56 194 PRO A C 1
ATOM 1614 O O . PRO A 1 194 ? -17.481 -17.194 26.978 1.00 93.56 194 PRO A O 1
ATOM 1617 N N . GLY A 1 195 ? -16.025 -17.350 25.274 1.00 92.75 195 GLY A N 1
ATOM 1618 C CA . GLY A 1 195 ? -14.944 -17.923 26.073 1.00 92.75 195 GLY A CA 1
ATOM 1619 C C . GLY A 1 195 ? -14.353 -16.924 27.076 1.00 92.75 195 GLY A C 1
ATOM 1620 O O . GLY A 1 195 ? -14.541 -15.709 26.978 1.00 92.75 195 GLY A O 1
ATOM 1621 N N . GLN A 1 196 ? -13.574 -17.430 28.036 1.00 94.62 196 GLN A N 1
ATOM 1622 C CA . GLN A 1 196 ? -13.009 -16.614 29.118 1.00 94.62 196 GLN A CA 1
ATOM 1623 C C . GLN A 1 196 ? -12.135 -15.457 28.609 1.00 94.62 196 GLN A C 1
ATOM 1625 O O . GLN A 1 196 ? -12.220 -14.353 29.144 1.00 94.62 196 GLN A O 1
ATOM 1630 N N . GLN A 1 197 ? -11.313 -15.687 27.579 1.00 93.75 197 GLN A N 1
ATOM 1631 C CA . GLN A 1 197 ? -10.459 -14.641 27.006 1.00 93.75 197 GLN A CA 1
ATOM 1632 C C . GLN A 1 197 ? -11.294 -13.512 26.388 1.00 93.75 197 GLN A C 1
ATOM 1634 O O . GLN A 1 197 ? -11.063 -12.341 26.684 1.00 93.75 197 GLN A O 1
ATOM 1639 N N . ARG A 1 198 ? -12.326 -13.852 25.608 1.00 95.56 198 ARG A N 1
ATOM 1640 C CA . ARG A 1 198 ? -13.236 -12.875 24.998 1.00 95.56 198 ARG A CA 1
ATOM 1641 C C . ARG A 1 198 ? -13.924 -11.998 26.050 1.00 95.56 198 ARG A C 1
ATOM 1643 O O . ARG A 1 198 ? -13.936 -10.781 25.906 1.00 95.56 198 ARG A O 1
ATOM 1650 N N . VAL A 1 199 ? -14.392 -12.586 27.155 1.00 97.12 199 VAL A N 1
ATOM 1651 C CA . VAL A 1 199 ? -14.982 -11.825 28.276 1.00 97.12 199 VAL A CA 1
ATOM 1652 C C . VAL A 1 199 ? -13.934 -10.976 29.010 1.00 97.12 199 VAL A C 1
ATOM 1654 O O . VAL A 1 199 ? -14.194 -9.814 29.321 1.00 97.12 199 VAL A O 1
ATOM 1657 N N . LYS A 1 200 ? -12.728 -11.510 29.261 1.00 97.31 200 LYS A N 1
ATOM 1658 C CA . LYS A 1 200 ? -11.617 -10.772 29.899 1.00 97.31 200 LYS A CA 1
ATOM 1659 C C . LYS A 1 200 ? -11.259 -9.513 29.101 1.00 97.31 200 LYS A C 1
ATOM 1661 O O . LYS A 1 200 ? -11.002 -8.469 29.699 1.00 97.31 200 LYS A O 1
ATOM 1666 N N . ARG A 1 201 ? -11.312 -9.592 27.768 1.00 97.44 201 ARG A N 1
ATOM 1667 C CA . ARG A 1 201 ? -11.055 -8.474 26.853 1.00 97.44 201 ARG A CA 1
ATOM 1668 C C . ARG A 1 201 ? -12.051 -7.323 27.004 1.00 97.44 201 ARG A C 1
ATOM 1670 O O . ARG A 1 201 ? -11.646 -6.168 26.914 1.00 97.44 201 ARG A O 1
ATOM 1677 N N . TRP A 1 202 ? -13.323 -7.593 27.305 1.00 97.94 202 TRP A N 1
ATOM 1678 C CA . TRP A 1 202 ? -14.306 -6.530 27.569 1.00 97.94 202 TRP A CA 1
ATOM 1679 C C . TRP A 1 202 ? -13.898 -5.640 28.751 1.00 97.94 202 TRP A C 1
ATOM 1681 O O . TRP A 1 202 ? -14.195 -4.449 28.767 1.00 97.94 202 TRP A O 1
ATOM 1691 N N . GLY A 1 203 ? -13.164 -6.198 29.720 1.00 97.56 203 GLY A N 1
ATOM 1692 C CA . GLY A 1 203 ? -12.635 -5.466 30.872 1.00 97.56 203 GLY A CA 1
ATOM 1693 C C . GLY A 1 203 ? -11.509 -4.480 30.542 1.00 97.56 203 GLY A C 1
ATOM 1694 O O . GLY A 1 203 ? -11.110 -3.709 31.410 1.00 97.56 203 GLY A O 1
ATOM 1695 N N . PHE A 1 204 ? -10.985 -4.477 29.312 1.00 97.69 204 PHE A N 1
ATOM 1696 C CA . PHE A 1 204 ? -9.924 -3.552 28.903 1.00 97.69 204 PHE A CA 1
ATOM 1697 C C . PHE A 1 204 ? -10.432 -2.126 28.701 1.00 97.69 204 PHE A C 1
ATOM 1699 O O . PHE A 1 204 ? -9.676 -1.170 28.866 1.00 97.69 204 PHE A O 1
ATOM 1706 N N . GLY A 1 205 ? -11.712 -1.980 28.369 1.00 96.94 205 GLY A N 1
ATOM 1707 C CA . GLY A 1 205 ? -12.361 -0.692 28.201 1.00 96.94 205 GLY A CA 1
ATOM 1708 C C . GLY A 1 205 ? -13.776 -0.849 27.665 1.00 96.94 205 GLY A C 1
ATOM 1709 O O . GLY A 1 205 ? -14.111 -1.848 27.030 1.00 96.94 205 GLY A O 1
ATOM 1710 N N . MET A 1 206 ? -14.599 0.176 27.883 1.00 97.25 206 MET A N 1
ATOM 1711 C CA . MET A 1 206 ? -15.991 0.192 27.427 1.00 97.25 206 MET A CA 1
ATOM 1712 C C . MET A 1 206 ? -16.106 -0.028 25.911 1.00 97.25 206 MET A C 1
ATOM 1714 O O . MET A 1 206 ? -17.008 -0.729 25.466 1.00 97.25 206 MET A O 1
ATOM 1718 N N . ASP A 1 207 ? -15.158 0.490 25.124 1.00 97.75 207 ASP A N 1
ATOM 1719 C CA . ASP A 1 207 ? -15.109 0.268 23.677 1.00 97.75 207 ASP A CA 1
ATOM 1720 C C . ASP A 1 207 ? -15.024 -1.217 23.292 1.00 97.75 207 ASP A C 1
ATOM 1722 O O . ASP A 1 207 ? -15.630 -1.614 22.301 1.00 97.75 207 ASP A O 1
ATOM 1726 N N . GLU A 1 208 ? -14.306 -2.056 24.048 1.00 98.06 208 GLU A N 1
ATOM 1727 C CA . GLU A 1 208 ? -14.205 -3.491 23.738 1.00 98.06 208 GLU A CA 1
ATOM 1728 C C . GLU A 1 208 ? -15.524 -4.215 24.006 1.00 98.06 208 GLU A C 1
ATOM 1730 O O . GLU A 1 208 ? -15.969 -5.003 23.173 1.00 98.06 208 GLU A O 1
ATOM 1735 N N . ALA A 1 209 ? -16.192 -3.890 25.117 1.00 97.44 209 ALA A N 1
ATOM 1736 C CA . ALA A 1 209 ? -17.520 -4.420 25.414 1.00 97.44 209 ALA A CA 1
ATOM 1737 C C . ALA A 1 209 ? -18.561 -3.980 24.370 1.00 97.44 209 ALA A C 1
ATOM 1739 O O . ALA A 1 209 ? -19.416 -4.770 23.988 1.00 97.44 209 ALA A O 1
ATOM 1740 N N . LEU A 1 210 ? -18.489 -2.733 23.889 1.00 97.38 210 LEU A N 1
ATOM 1741 C CA . LEU A 1 210 ? -19.446 -2.188 22.919 1.00 97.38 210 LEU A CA 1
ATOM 1742 C C . LEU A 1 210 ? -19.228 -2.682 21.483 1.00 97.38 210 LEU A C 1
ATOM 1744 O O . LEU A 1 210 ? -20.196 -2.765 20.724 1.00 97.38 210 LEU A O 1
ATOM 1748 N N . LYS A 1 211 ? -17.983 -2.983 21.091 1.00 97.19 211 LYS A N 1
ATOM 1749 C CA . LYS A 1 211 ? -17.671 -3.589 19.784 1.00 97.19 211 LYS A CA 1
ATOM 1750 C C . LYS A 1 211 ? -18.146 -5.037 19.700 1.00 97.19 211 LYS A C 1
ATOM 1752 O O . LYS A 1 211 ? -18.521 -5.484 18.618 1.00 97.19 211 LYS A O 1
ATOM 1757 N N . ASP A 1 212 ? -18.100 -5.765 20.812 1.00 97.38 212 ASP A N 1
ATOM 1758 C CA . ASP A 1 212 ? -18.539 -7.152 20.884 1.00 97.38 212 ASP A CA 1
ATOM 1759 C C . ASP A 1 212 ? -20.077 -7.235 20.968 1.00 97.38 212 ASP A C 1
ATOM 1761 O O . ASP A 1 212 ? -20.662 -6.695 21.908 1.00 97.38 212 ASP A O 1
ATOM 1765 N N . PRO A 1 213 ? -20.769 -7.926 20.041 1.00 96.62 213 PRO A N 1
ATOM 1766 C CA . PRO A 1 213 ? -22.226 -8.04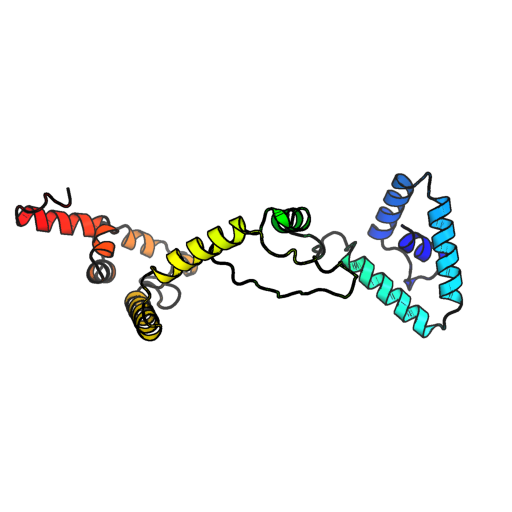7 20.089 1.00 96.62 213 PRO A CA 1
ATOM 1767 C C . PRO A 1 213 ? -22.750 -8.671 21.389 1.00 96.62 213 PRO A C 1
ATOM 1769 O O . PRO A 1 213 ? -23.748 -8.202 21.933 1.00 96.62 213 PRO A O 1
ATOM 1772 N N . VAL A 1 214 ? -22.064 -9.698 21.904 1.00 97.56 214 VAL A N 1
ATOM 1773 C CA . VAL A 1 214 ? -22.446 -10.372 23.153 1.00 97.56 214 VAL A CA 1
ATOM 1774 C C . VAL A 1 214 ? -22.073 -9.495 24.347 1.00 97.56 214 VAL A C 1
ATOM 1776 O O . VAL A 1 214 ? -22.861 -9.373 25.281 1.00 97.56 214 VAL A O 1
ATOM 1779 N N . GLY A 1 215 ? -20.919 -8.823 24.297 1.00 97.44 215 GLY A N 1
ATOM 1780 C CA . GLY A 1 215 ? -20.507 -7.862 25.326 1.00 97.44 215 GLY A CA 1
ATOM 1781 C C . GLY A 1 215 ? -21.518 -6.725 25.492 1.00 97.44 215 GLY A C 1
ATOM 1782 O O . GLY A 1 215 ? -21.932 -6.412 26.610 1.00 97.44 215 GLY A O 1
ATOM 1783 N N . ARG A 1 216 ? -22.001 -6.171 24.375 1.00 97.44 216 ARG A N 1
ATOM 1784 C CA . ARG A 1 216 ? -23.028 -5.126 24.355 1.00 97.44 216 ARG A CA 1
ATOM 1785 C C . ARG A 1 216 ? -24.363 -5.625 24.895 1.00 97.44 216 ARG A C 1
ATOM 1787 O O . ARG A 1 216 ? -25.003 -4.897 25.649 1.00 97.44 216 ARG A O 1
ATOM 1794 N N . GLU A 1 217 ? -24.779 -6.838 24.533 1.00 97.12 217 GLU A N 1
ATOM 1795 C CA . GLU A 1 217 ? -26.006 -7.450 25.056 1.00 97.12 217 GLU A CA 1
ATOM 1796 C C . GLU A 1 217 ? -25.933 -7.626 26.578 1.00 97.12 217 GLU A C 1
ATOM 1798 O O . GLU A 1 217 ? -26.855 -7.221 27.284 1.00 97.12 217 GLU A O 1
ATOM 1803 N N . GLN A 1 218 ? -24.823 -8.161 27.100 1.00 97.12 218 GLN A N 1
ATOM 1804 C CA . GLN A 1 218 ? -24.642 -8.323 28.546 1.00 97.12 218 GLN A CA 1
ATOM 1805 C C . GLN A 1 218 ? -24.603 -6.975 29.270 1.00 97.12 218 GLN A C 1
ATOM 1807 O O . GLN A 1 218 ? -25.213 -6.830 30.330 1.00 97.12 218 GLN A O 1
ATOM 1812 N N . PHE A 1 219 ? -23.935 -5.973 28.693 1.00 97.62 219 PHE A N 1
ATOM 1813 C CA . PHE A 1 219 ? -23.892 -4.637 29.276 1.00 97.62 219 PHE A CA 1
ATOM 1814 C C . PHE A 1 219 ? -25.277 -3.976 29.294 1.00 97.62 219 PHE A C 1
ATOM 1816 O O . PHE A 1 219 ? -25.681 -3.434 30.320 1.00 97.62 219 PHE A O 1
ATOM 1823 N N . LEU A 1 220 ? -26.046 -4.087 28.206 1.00 97.62 220 LEU A N 1
ATOM 1824 C CA . LEU A 1 220 ? -27.424 -3.598 28.155 1.00 97.62 220 LEU A CA 1
ATOM 1825 C C . LEU A 1 220 ? -28.313 -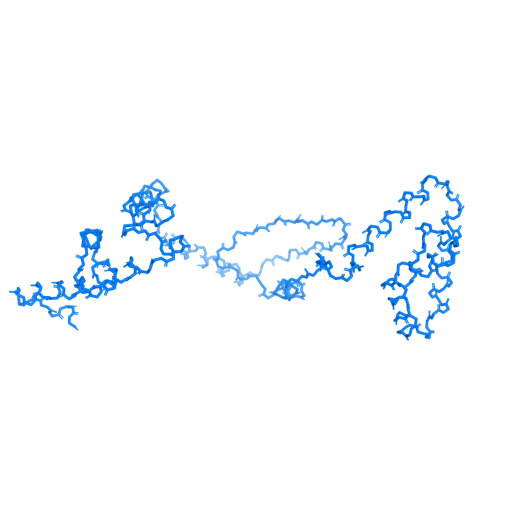4.314 29.176 1.00 97.62 220 LEU A C 1
ATOM 1827 O O . LEU A 1 220 ? -29.027 -3.651 29.921 1.00 97.62 220 LEU A O 1
ATOM 1831 N N . LYS A 1 221 ? -28.222 -5.645 29.262 1.00 97.38 221 LYS A N 1
ATOM 1832 C CA . LYS A 1 221 ? -28.978 -6.455 30.224 1.00 97.38 221 LYS A CA 1
ATOM 1833 C C . LYS A 1 221 ? -28.696 -6.038 31.669 1.00 97.38 221 LYS A C 1
ATOM 1835 O O . LYS A 1 221 ? -29.621 -5.956 32.475 1.00 97.38 221 LYS A O 1
ATOM 1840 N N . PHE A 1 222 ? -27.435 -5.749 31.993 1.00 97.88 222 PHE A N 1
ATOM 1841 C CA . PHE A 1 222 ? -27.061 -5.198 33.294 1.00 97.88 222 PHE A CA 1
ATOM 1842 C C . PHE A 1 222 ? -27.730 -3.835 33.539 1.00 97.88 222 PHE A C 1
ATOM 1844 O O . PHE A 1 222 ? -28.391 -3.650 34.559 1.00 97.88 222 PHE A O 1
ATOM 1851 N N . LEU A 1 223 ? -27.650 -2.904 32.586 1.00 97.75 223 LEU A N 1
ATOM 1852 C CA . LEU A 1 223 ? -28.282 -1.588 32.729 1.00 97.75 223 LEU A CA 1
ATOM 1853 C C . LEU A 1 223 ? -29.812 -1.664 32.845 1.00 97.75 223 LEU A C 1
ATOM 1855 O O . LEU A 1 223 ? -30.404 -0.881 33.582 1.00 97.75 223 LEU A O 1
ATOM 1859 N N . GLU A 1 224 ? -30.461 -2.595 32.144 1.00 97.88 224 GLU A N 1
ATOM 1860 C CA . GLU A 1 224 ? -31.903 -2.837 32.262 1.00 97.88 224 GLU A CA 1
ATOM 1861 C C . GLU A 1 224 ? -32.282 -3.360 33.650 1.00 97.88 224 GLU A C 1
ATOM 1863 O O . GLU A 1 224 ? -33.295 -2.925 34.198 1.00 97.88 224 GLU A O 1
ATOM 1868 N N . SER A 1 225 ? -31.459 -4.231 34.251 1.00 97.94 225 SER A N 1
ATOM 1869 C CA . SER A 1 225 ? -31.683 -4.692 35.629 1.00 97.94 225 SER A CA 1
ATOM 1870 C C . SER A 1 225 ? -31.552 -3.579 36.674 1.00 97.94 225 SER A C 1
ATOM 1872 O O . SER A 1 225 ? -32.198 -3.645 37.715 1.00 97.94 225 SER A O 1
ATOM 1874 N N . GLU A 1 226 ? -30.789 -2.533 36.356 1.00 97.69 226 GLU A N 1
ATOM 1875 C CA . GLU A 1 226 ? -30.607 -1.329 37.176 1.00 97.69 226 GLU A CA 1
ATOM 1876 C C . GLU A 1 226 ? -31.535 -0.173 36.742 1.00 97.69 226 GLU A C 1
ATOM 1878 O O . GLU A 1 226 ? -31.346 0.972 37.156 1.00 97.69 226 GLU A O 1
ATOM 1883 N N . PHE A 1 227 ? -32.518 -0.439 35.868 1.00 95.75 227 PHE A N 1
ATOM 1884 C CA . PHE A 1 227 ? -33.456 0.554 35.319 1.00 95.75 227 PHE A CA 1
ATOM 1885 C C . PHE A 1 227 ? -32.771 1.807 34.731 1.00 95.75 227 PHE A C 1
ATOM 1887 O O . PHE A 1 227 ? -33.308 2.908 34.803 1.00 95.75 227 PHE A O 1
ATOM 1894 N N . SER A 1 228 ? -31.576 1.641 34.153 1.00 96.75 228 SER A N 1
ATOM 1895 C CA . SER A 1 228 ? -30.666 2.728 33.748 1.00 96.75 228 SER A CA 1
ATOM 1896 C C . SER A 1 228 ? -30.139 2.575 32.309 1.00 96.75 228 SER A C 1
ATOM 1898 O O . SER A 1 228 ? -29.045 3.032 31.978 1.00 96.75 228 SER A O 1
ATOM 1900 N N . SER A 1 229 ? -30.892 1.916 31.421 1.00 96.06 229 SER A N 1
ATOM 1901 C CA . SER A 1 229 ? -30.466 1.615 30.040 1.00 96.06 229 SER A CA 1
ATOM 1902 C C . SER A 1 229 ? -30.655 2.754 29.026 1.00 96.06 229 SER A C 1
ATOM 1904 O O . SER A 1 229 ? -30.267 2.613 27.865 1.00 96.06 229 SER A O 1
ATOM 1906 N N . GLU A 1 230 ? -31.198 3.897 29.449 1.00 96.31 230 GLU A N 1
ATOM 1907 C CA . GLU A 1 230 ? -31.610 5.021 28.591 1.00 96.31 230 GLU A CA 1
ATOM 1908 C C . GLU A 1 230 ? -30.494 5.562 27.685 1.00 96.31 230 GLU A C 1
ATOM 1910 O O . GLU A 1 230 ? -30.753 5.937 26.546 1.00 96.31 230 GLU A O 1
ATOM 1915 N N . ASN A 1 231 ? -29.249 5.560 28.167 1.00 94.69 231 ASN A N 1
ATOM 1916 C CA . ASN A 1 231 ? -28.104 6.112 27.436 1.00 94.69 231 ASN A CA 1
ATOM 1917 C C . ASN A 1 231 ? -27.528 5.168 26.366 1.00 94.69 231 ASN A C 1
ATOM 1919 O O . ASN A 1 231 ? -26.754 5.619 25.523 1.00 94.69 231 ASN A O 1
ATOM 1923 N N . LEU A 1 232 ? -27.830 3.865 26.430 1.00 92.50 232 LEU A N 1
ATOM 1924 C CA . LEU A 1 232 ? -27.252 2.846 25.539 1.00 92.50 232 LEU A CA 1
ATOM 1925 C C . LEU A 1 232 ? -28.233 2.338 24.469 1.00 92.50 232 LEU A C 1
ATOM 1927 O O . LEU A 1 232 ? -27.793 1.785 23.453 1.00 92.50 232 LEU A O 1
ATOM 1931 N N . ARG A 1 233 ? -29.536 2.472 24.733 1.00 82.00 233 ARG A N 1
ATOM 1932 C CA . ARG A 1 233 ? -30.625 1.997 23.875 1.00 82.00 233 ARG A CA 1
ATOM 1933 C C . ARG A 1 233 ? -30.605 2.654 22.495 1.00 82.00 233 ARG A C 1
ATOM 1935 O O . ARG A 1 233 ? -30.789 1.900 21.514 1.00 82.00 233 ARG A O 1
#

InterPro domains:
  IPR015898 G-protein, gamma subunit-like domain [PF00631] (126-188)
  IPR015898 G-protein, gamma subunit-like domain [PS50058] (130-189)
  IPR015898 G-protein, gamma subunit-like domain [SM00224] (127-188)
  IPR015898 G-protein, gamma subunit-like domain [SM01224] (124-188)
  IPR015898 G-protein, gamma subunit-like domain [cd00068] (128-182)
  IPR016137 RGS domain [PR01301] (202-223)
  IPR016137 RGS domain [PR01301] (224-233)
  IPR016137 RGS domain [PS50132] (205-233)
  IPR036284 G-protein gamma-like domain superfamily [G3DSA:4.10.260.10] (121-171)
  IPR036284 G-protein gamma-like domain superfamily [SSF48670] (119-182)
  IPR036305 RGS domain superfamily [SSF48097] (194-232)
  IPR040759 Regulator of G-protein signalling, DHEX domain [PF18148] (1-86)
  IPR044926 RGS, subdomain 2 [G3DSA:1.10.167.10] (174-233)
  IPR047016 Regulator of G protein signaling 6/7/9/11 [PTHR45746] (1-233)
  IPR047017 Regulator of G-protein signalling 6/7/9/11, DHEX domain superfamily [G3DSA:1.10.1240.60] (1-92)

Radius of gyration: 33.76 Å; chains: 1; bounding box: 76×65×81 Å

pLDDT: mean 88.26, std 16.54, range [36.91, 98.56]

Foldseek 3Di:
DLLLLLLVVPPDPVSDDDPVSVVVVVVVCVVCVVCVVVSNVSSVVVNVVLVVDDPVVSVVVNVVVVVVCCQCPNDPPDDRPPDDDPVVVVCVVPVPVPPDDVDDDPPPPPPDDDDDDPDPPPDDDDPVVVVVVVVVVVVVVPDDDDDPVVVVVVVVVVCVVCQCVDCVRHADPPGDCVVPVDCVRVVQLVDLDHDPVLVVQCVVDVVSLCVDPSSLVVVLVVCVVVVRNVVPD

Secondary structure (DSSP, 8-state):
-HHHHHHHTT--GGGPPPHHHHHHHHHHHHHTGGGHHHHHHHHHHHHHHHTTS-HHHHHHHHHHHHHHHHHHSPPTTS--TT---HHHHHHHH-GGG----TT----------S--PPPP--PPPPHHHHHHHHHHHHHHHSS----HHHHHHHHHHHHHHHGGG-TTTSPPSS--HHHH---HHHHHHH-SS--HHHHHHHTT-HHHHHHSHHHHHHHHHHHHHTT-GGGT-